Protein AF-A0A922MXH6-F1 (afdb_monomer)

Foldseek 3Di:
DDDDDDDDPPVVVVVVVVPDPPVVVVVVVVVLVVVLVVLVVCQLVVLLVLLVPPPDRPDPDSVRSSVCCCVPVNPVLSCLLSVLVSVLVVQLVVQLVVQLVVQCCVQPVPPDQDLQSSLQSQLRSQLVSLLVSQLSVQLSSCSRNVPVQQPDRHSVSSNVSQCVPPNPCSSCVCSVVSSVVRNNVRSCVSSVVSVVCCVVCVVDVVPPDPVPPPPPPPPPDDPDDPDPDDPDDDDDDDDDDDDDD

Radius of gyration: 29.26 Å; Cα contacts (8 Å, |Δi|>4): 182; chains: 1; bounding box: 66×84×78 Å

Structure (mmCIF, N/CA/C/O backbone):
data_AF-A0A922MXH6-F1
#
_entry.id   AF-A0A922MXH6-F1
#
loop_
_atom_site.group_PDB
_atom_site.id
_atom_site.type_symbol
_atom_site.label_atom_id
_atom_site.label_alt_id
_atom_site.label_comp_id
_ato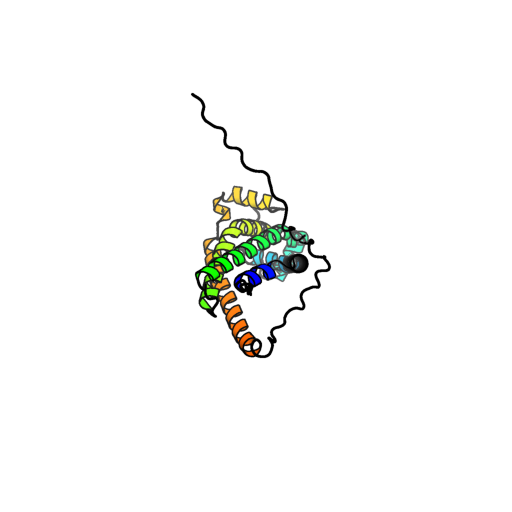m_site.label_asym_id
_atom_site.label_entity_id
_atom_site.label_seq_id
_atom_site.pdbx_PDB_ins_code
_atom_site.Cartn_x
_atom_site.Cartn_y
_atom_site.Cartn_z
_atom_site.occupancy
_atom_site.B_iso_or_equiv
_atom_site.auth_seq_id
_atom_site.auth_comp_id
_atom_site.auth_asym_id
_atom_site.auth_atom_id
_atom_site.pdbx_PDB_model_num
ATOM 1 N N . MET A 1 1 ? 23.581 25.054 -54.929 1.00 33.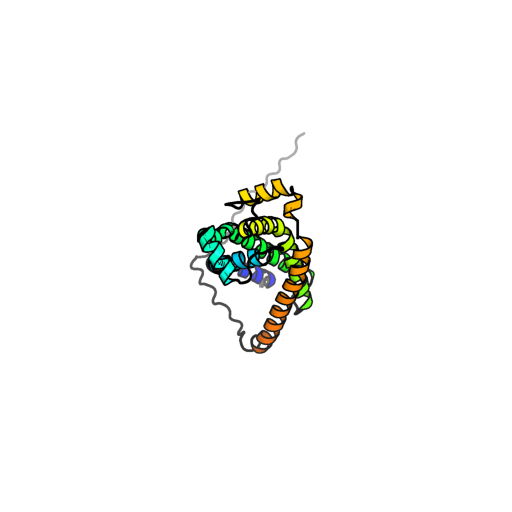75 1 MET A N 1
ATOM 2 C CA . MET A 1 1 ? 23.477 23.620 -54.581 1.00 33.75 1 MET A CA 1
ATOM 3 C C . MET A 1 1 ? 23.730 23.465 -53.079 1.00 33.75 1 MET A C 1
ATOM 5 O O . MET A 1 1 ? 24.848 23.204 -52.671 1.00 33.75 1 MET A O 1
ATOM 9 N N . PHE A 1 2 ? 22.725 23.726 -52.236 1.00 27.72 2 PHE A N 1
ATOM 10 C CA . PHE A 1 2 ? 22.834 23.596 -50.774 1.00 27.72 2 PHE A CA 1
ATOM 11 C C . PHE A 1 2 ? 21.878 22.485 -50.335 1.00 27.72 2 PHE A C 1
ATOM 13 O O . PHE A 1 2 ? 20.663 22.656 -50.385 1.00 27.72 2 PHE A O 1
ATOM 20 N N . ARG A 1 3 ? 22.421 21.320 -49.968 1.00 27.17 3 ARG A N 1
ATOM 21 C CA . ARG A 1 3 ? 21.641 20.251 -49.332 1.00 27.17 3 ARG A CA 1
ATOM 22 C C . ARG A 1 3 ? 21.336 20.665 -47.887 1.00 27.17 3 ARG A C 1
ATOM 24 O O . ARG A 1 3 ? 22.282 20.988 -47.166 1.00 27.17 3 ARG A O 1
ATOM 31 N N . PRO A 1 4 ? 20.077 20.639 -47.421 1.00 34.59 4 PRO A N 1
ATOM 32 C CA . PRO A 1 4 ? 19.803 20.809 -46.004 1.00 34.59 4 PRO A CA 1
ATOM 33 C C . PRO A 1 4 ? 20.261 19.554 -45.250 1.00 34.59 4 PRO A C 1
ATOM 35 O O . PRO A 1 4 ? 19.913 18.427 -45.605 1.00 34.59 4 PRO A O 1
ATOM 38 N N . ARG A 1 5 ? 21.081 19.761 -44.214 1.00 34.84 5 ARG A N 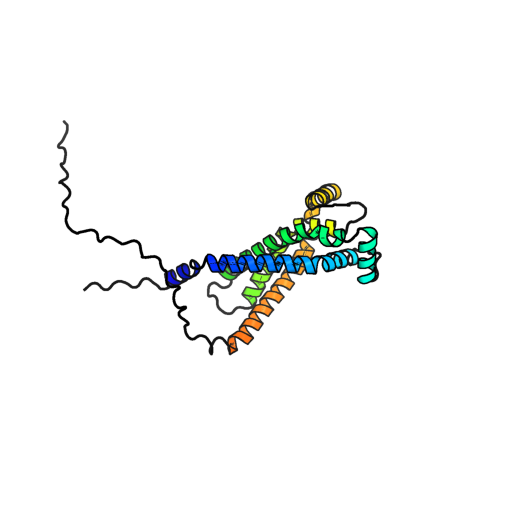1
ATOM 39 C CA . ARG A 1 5 ? 21.467 18.734 -43.240 1.00 34.84 5 ARG A CA 1
ATOM 40 C C . ARG A 1 5 ? 20.201 18.202 -42.564 1.00 34.84 5 ARG A C 1
ATOM 42 O O . ARG A 1 5 ? 19.472 18.969 -41.940 1.00 34.84 5 ARG A O 1
ATOM 49 N N . CYS A 1 6 ? 19.955 16.900 -42.686 1.00 38.44 6 CYS A N 1
ATOM 50 C CA . CYS A 1 6 ? 18.968 16.199 -41.872 1.00 38.44 6 CYS A CA 1
ATOM 51 C C . CYS A 1 6 ? 19.365 16.345 -40.397 1.00 38.44 6 CYS A C 1
ATOM 53 O O . CYS A 1 6 ? 20.491 16.011 -40.027 1.00 38.44 6 CYS A O 1
ATOM 55 N N . LEU A 1 7 ? 18.465 16.878 -39.570 1.00 38.66 7 LEU A N 1
ATOM 56 C CA . LEU A 1 7 ? 18.628 16.834 -38.120 1.00 38.66 7 LEU A CA 1
ATOM 57 C C . LEU A 1 7 ? 18.557 15.369 -37.641 1.00 38.66 7 LEU A C 1
ATOM 59 O O . LEU A 1 7 ? 17.778 14.595 -38.199 1.00 38.66 7 LEU A O 1
ATOM 63 N N . PRO A 1 8 ? 19.344 14.978 -36.622 1.00 38.31 8 PRO A N 1
ATOM 64 C CA . PRO A 1 8 ? 19.377 13.604 -36.132 1.00 38.31 8 PRO A CA 1
ATOM 65 C C . PRO A 1 8 ? 18.024 13.181 -35.531 1.00 38.31 8 PRO A C 1
ATOM 67 O O . PRO A 1 8 ? 17.425 13.929 -34.755 1.00 38.31 8 PRO A O 1
ATOM 70 N N . GLU A 1 9 ? 17.582 11.952 -35.832 1.00 46.91 9 GLU A N 1
ATOM 71 C CA . GLU A 1 9 ? 16.324 11.324 -35.370 1.00 46.91 9 GLU A CA 1
ATOM 72 C C . GLU A 1 9 ? 16.090 11.374 -33.845 1.00 46.91 9 GLU A C 1
ATOM 74 O O . GLU A 1 9 ? 14.954 11.258 -33.382 1.00 46.91 9 GLU A O 1
ATOM 79 N N . ALA A 1 10 ? 17.134 11.608 -33.045 1.00 41.69 10 ALA A N 1
ATOM 80 C CA . ALA A 1 10 ? 17.052 11.689 -31.588 1.00 41.69 10 ALA A CA 1
ATOM 81 C C . ALA A 1 10 ? 16.123 12.811 -31.076 1.00 41.69 10 ALA A C 1
ATOM 83 O O . ALA A 1 10 ? 15.496 12.657 -30.029 1.00 41.69 10 ALA A O 1
ATOM 84 N N . GLN A 1 11 ? 15.979 13.917 -31.815 1.00 38.03 11 GLN A N 1
ATOM 85 C CA . GLN A 1 11 ? 15.096 15.027 -31.420 1.00 38.03 11 GLN A CA 1
ATOM 86 C C . GLN A 1 11 ? 13.616 14.767 -31.764 1.00 38.03 11 GLN A C 1
ATOM 88 O O . GLN A 1 11 ? 12.725 15.333 -31.127 1.00 38.03 11 GLN A O 1
ATOM 93 N N . LEU A 1 12 ? 13.321 13.867 -32.714 1.00 37.44 12 LEU A N 1
ATOM 94 C CA . LEU A 1 12 ? 11.940 13.531 -33.082 1.00 37.44 12 LEU A CA 1
ATOM 95 C C . LEU A 1 12 ? 11.237 12.699 -31.997 1.00 37.44 12 LEU A C 1
ATOM 97 O O . LEU A 1 12 ? 10.063 12.934 -31.715 1.00 37.44 12 LEU A O 1
ATOM 101 N N . ASN A 1 13 ? 11.963 11.789 -31.339 1.00 35.16 13 ASN A N 1
ATOM 102 C CA . ASN A 1 13 ? 11.423 10.934 -30.272 1.00 35.16 13 ASN A CA 1
ATOM 103 C C . ASN A 1 13 ? 11.091 11.698 -28.978 1.00 35.16 13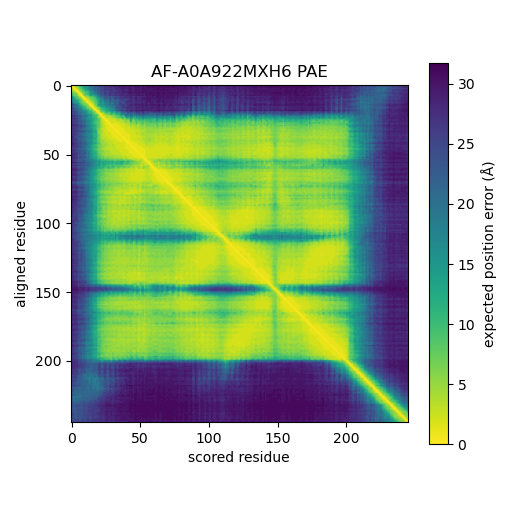 ASN A C 1
ATOM 105 O O . ASN A 1 13 ? 10.254 11.261 -28.189 1.00 35.16 13 ASN A O 1
ATOM 109 N N . VAL A 1 14 ? 11.724 12.852 -28.753 1.00 40.97 14 VAL A N 1
ATOM 110 C CA . VAL A 1 14 ? 11.394 13.736 -27.624 1.00 40.97 14 VAL A CA 1
ATOM 111 C C . VAL A 1 14 ? 10.136 14.558 -27.929 1.00 40.97 14 V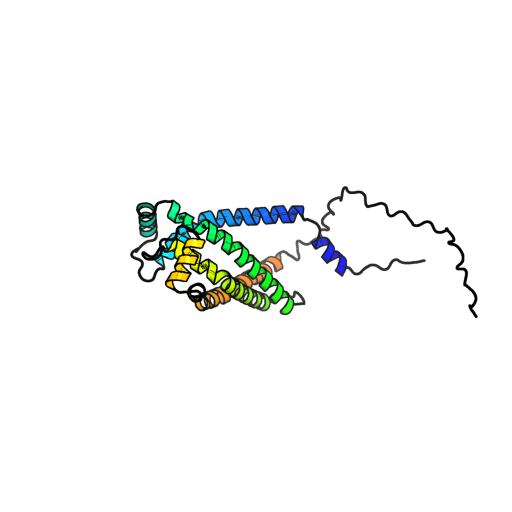AL A C 1
ATOM 113 O O . VAL A 1 14 ? 9.327 14.807 -27.036 1.00 40.97 14 VAL A O 1
ATOM 116 N N . CYS A 1 15 ? 9.922 14.931 -29.194 1.00 33.84 15 CYS A N 1
ATOM 117 C CA . CYS A 1 15 ? 8.783 15.750 -29.608 1.00 33.84 15 CYS A CA 1
ATOM 118 C C . CYS A 1 15 ? 7.476 14.939 -29.739 1.00 33.84 15 CYS A C 1
ATOM 120 O O . CYS A 1 15 ? 6.410 15.447 -29.394 1.00 33.84 15 CYS A O 1
ATOM 122 N N . THR A 1 16 ? 7.538 13.653 -30.111 1.00 41.72 16 THR A N 1
ATOM 123 C CA . THR A 1 16 ? 6.371 12.743 -30.066 1.00 41.72 16 THR A CA 1
ATOM 124 C C . THR A 1 16 ? 5.907 12.428 -28.644 1.00 41.72 16 THR A C 1
ATOM 126 O O . THR A 1 16 ? 4.721 12.198 -28.431 1.00 41.72 16 THR A O 1
ATOM 129 N N . LYS A 1 17 ? 6.787 12.512 -27.638 1.00 39.69 17 LYS A N 1
ATOM 130 C CA . LYS A 1 17 ? 6.391 12.430 -26.220 1.00 39.69 17 LYS A CA 1
ATOM 131 C C . LYS A 1 17 ? 5.621 13.659 -25.715 1.00 39.69 17 LYS A C 1
ATOM 133 O O . LYS A 1 17 ? 5.067 13.609 -24.622 1.00 39.69 17 LYS A O 1
ATOM 138 N N . ARG A 1 18 ? 5.584 14.759 -26.478 1.00 40.25 18 ARG A N 1
ATOM 139 C CA . ARG A 1 18 ? 4.967 16.032 -26.063 1.00 40.25 18 ARG A CA 1
ATOM 140 C C . ARG A 1 18 ? 3.581 16.284 -26.670 1.00 40.25 18 ARG A C 1
ATOM 142 O O . ARG A 1 18 ? 2.976 17.311 -26.367 1.00 40.25 18 ARG A O 1
ATOM 149 N N . ALA A 1 19 ? 3.071 15.366 -27.490 1.00 44.91 19 ALA A N 1
ATOM 150 C CA . ALA A 1 19 ? 1.867 15.564 -28.292 1.00 44.91 19 ALA A CA 1
ATOM 151 C C . ALA A 1 19 ? 0.810 14.475 -28.042 1.00 44.91 19 ALA A C 1
ATOM 153 O O . ALA A 1 19 ? 0.578 13.632 -28.896 1.00 44.91 19 ALA A O 1
ATOM 154 N N . ASP A 1 20 ? 0.196 14.506 -26.853 1.00 50.03 20 ASP A N 1
ATOM 155 C CA . ASP A 1 20 ? -1.253 14.294 -26.679 1.00 50.03 20 ASP A CA 1
ATOM 156 C C . ASP A 1 20 ? -1.670 14.605 -25.225 1.00 50.03 20 ASP A C 1
ATOM 158 O O . ASP A 1 20 ? -2.030 13.739 -24.425 1.00 50.03 20 ASP A O 1
ATOM 162 N N . TRP A 1 21 ? -1.619 15.887 -24.846 1.00 50.78 21 TRP A N 1
ATOM 163 C CA . TRP A 1 21 ? -2.089 16.346 -23.527 1.00 50.78 21 TRP A CA 1
ATOM 164 C C . TRP A 1 21 ? -3.568 16.001 -23.277 1.00 50.78 21 TRP A C 1
ATOM 166 O O . TRP A 1 21 ? -3.986 15.835 -22.136 1.00 50.78 21 TRP A O 1
ATOM 176 N N . SER A 1 22 ? -4.368 15.871 -24.335 1.00 57.94 22 SER A N 1
ATOM 177 C CA . SER A 1 22 ? -5.766 15.432 -24.306 1.00 57.94 22 SER A CA 1
ATOM 178 C C . SER A 1 22 ? -5.908 13.949 -23.949 1.00 57.94 22 SER A C 1
ATOM 180 O O . SER A 1 22 ? -6.667 13.632 -23.036 1.00 57.94 22 SER A O 1
ATOM 182 N N . CYS A 1 23 ? -5.152 13.055 -24.597 1.00 59.22 23 CYS A N 1
ATOM 183 C CA . CYS A 1 23 ? -5.183 11.615 -24.308 1.00 59.22 23 CYS A CA 1
ATOM 184 C C . CYS A 1 23 ? -4.605 11.308 -22.917 1.00 59.22 23 CYS A C 1
ATOM 186 O O . CYS A 1 23 ? -5.188 10.538 -22.156 1.00 59.22 23 CYS A O 1
ATOM 188 N N . GLY A 1 24 ? -3.523 11.997 -22.530 1.00 67.69 24 GLY A N 1
ATOM 189 C CA . GLY A 1 24 ? -2.922 11.865 -21.201 1.00 67.69 24 GLY A CA 1
ATOM 190 C C . GLY A 1 24 ? -3.867 12.264 -20.062 1.00 67.69 24 GLY A C 1
ATOM 191 O O . GLY A 1 24 ? -3.903 11.589 -19.036 1.00 67.69 24 GLY A O 1
ATOM 192 N N . ARG A 1 25 ? -4.690 13.309 -20.248 1.00 72.12 25 ARG A N 1
ATOM 193 C CA . ARG A 1 25 ? -5.712 13.703 -19.260 1.00 72.12 25 ARG A CA 1
ATOM 194 C C . ARG A 1 25 ? -6.826 12.669 -19.127 1.00 72.12 25 ARG A C 1
ATOM 196 O O . ARG A 1 25 ? -7.225 12.373 -18.007 1.00 72.12 25 ARG A O 1
ATOM 203 N N . VAL A 1 26 ? -7.315 12.120 -20.240 1.00 79.19 26 VAL A N 1
ATOM 204 C CA . VAL A 1 26 ? -8.383 11.105 -20.220 1.00 79.19 26 VAL A CA 1
ATOM 205 C C . VAL A 1 26 ? -7.876 9.803 -19.593 1.00 79.19 26 VAL A C 1
ATOM 207 O O . VAL A 1 26 ? -8.534 9.263 -18.707 1.00 79.19 26 VAL A O 1
ATOM 210 N N . ALA A 1 27 ? -6.676 9.352 -19.969 1.00 78.88 27 ALA A N 1
ATOM 211 C CA . ALA A 1 27 ? -6.042 8.176 -19.377 1.00 78.88 27 ALA A CA 1
ATOM 212 C C . ALA A 1 27 ? -5.760 8.374 -17.876 1.00 78.88 27 ALA A C 1
ATOM 214 O O . ALA A 1 27 ? -6.090 7.510 -17.064 1.00 78.88 27 ALA A O 1
ATOM 215 N N . GLY A 1 28 ? -5.240 9.542 -17.484 1.00 83.12 28 GLY A N 1
ATOM 216 C CA . GLY A 1 28 ? -5.017 9.888 -16.079 1.00 83.12 28 GLY A CA 1
ATOM 217 C C . GLY A 1 28 ? -6.312 9.911 -15.265 1.00 83.12 28 GLY A C 1
ATOM 218 O O . GLY A 1 28 ? -6.376 9.303 -14.200 1.00 83.12 28 GLY A O 1
ATOM 219 N N . LEU A 1 29 ? -7.372 10.532 -15.794 1.00 86.75 29 LEU A N 1
ATOM 220 C CA . LEU A 1 29 ? -8.678 10.577 -15.135 1.00 86.75 29 LEU A CA 1
ATOM 221 C C . LEU A 1 29 ? -9.278 9.175 -14.977 1.00 86.75 29 LEU A C 1
ATOM 223 O O . LEU A 1 29 ? -9.770 8.848 -13.898 1.00 86.75 29 LEU A O 1
ATOM 227 N N . SER A 1 30 ? -9.188 8.327 -16.008 1.00 87.19 30 SER A N 1
ATOM 228 C CA . SER A 1 30 ? -9.642 6.936 -15.911 1.00 87.19 30 SER A CA 1
ATOM 229 C C . SER A 1 30 ? -8.859 6.136 -14.874 1.00 87.19 30 SER A C 1
ATOM 231 O O . SER A 1 30 ? -9.464 5.373 -14.127 1.00 87.19 30 SER A O 1
ATOM 233 N N . GLY A 1 31 ? -7.544 6.360 -14.758 1.00 86.00 31 GLY A N 1
ATOM 234 C CA . GLY A 1 31 ? -6.720 5.726 -13.731 1.00 86.00 31 GLY A CA 1
ATOM 235 C C . GLY A 1 31 ? -7.139 6.150 -12.325 1.00 86.00 31 GLY A C 1
ATOM 236 O O . GLY A 1 31 ? -7.305 5.304 -11.447 1.00 86.00 31 GLY A O 1
ATOM 237 N N . CYS A 1 32 ? -7.386 7.446 -12.119 1.00 85.94 32 CYS A N 1
ATOM 238 C CA . CYS A 1 32 ? -7.866 7.967 -10.841 1.00 85.94 32 CYS A CA 1
ATOM 239 C C . CYS A 1 32 ? -9.232 7.382 -10.465 1.00 85.94 32 CYS A C 1
ATOM 241 O O . CYS A 1 32 ? -9.391 6.881 -9.356 1.00 85.94 32 CYS A O 1
ATOM 243 N N . ILE A 1 33 ? -10.203 7.394 -11.384 1.00 89.81 33 ILE A N 1
ATOM 244 C CA . ILE A 1 33 ? -11.544 6.843 -11.132 1.00 89.81 33 ILE A CA 1
ATOM 245 C C . ILE A 1 33 ? -11.461 5.341 -10.839 1.00 89.81 33 ILE A C 1
ATOM 247 O O . ILE A 1 33 ? -12.058 4.879 -9.870 1.00 89.81 33 ILE A O 1
ATOM 251 N N . ALA A 1 34 ? -10.684 4.589 -11.623 1.00 89.81 34 ALA A N 1
ATOM 252 C CA . ALA A 1 34 ? -10.480 3.162 -11.392 1.00 89.81 34 ALA A CA 1
ATOM 253 C C . ALA A 1 34 ? -9.882 2.889 -10.004 1.00 89.81 34 ALA A C 1
ATOM 255 O O . ALA A 1 34 ? -10.333 1.978 -9.315 1.00 89.81 34 ALA A O 1
ATOM 256 N N . SER A 1 35 ? -8.920 3.709 -9.572 1.00 87.25 35 SER A N 1
ATOM 257 C CA . SER A 1 35 ? -8.272 3.576 -8.260 1.00 87.25 35 SER A CA 1
ATOM 258 C C . SER A 1 35 ? -9.250 3.863 -7.119 1.00 87.25 35 SER A C 1
ATOM 260 O O . SER A 1 35 ? -9.317 3.100 -6.163 1.00 87.25 35 SER A O 1
ATOM 262 N N . LEU A 1 36 ? -10.077 4.904 -7.250 1.00 90.81 36 LEU A N 1
ATOM 263 C CA . LEU A 1 36 ? -11.114 5.231 -6.267 1.00 90.81 36 LEU A CA 1
ATOM 264 C C . LEU A 1 36 ? -12.147 4.107 -6.127 1.00 90.81 36 LEU A C 1
ATOM 266 O O . LEU A 1 36 ? -12.492 3.713 -5.016 1.00 90.81 36 LEU A O 1
ATOM 270 N N . VAL A 1 37 ? -12.627 3.566 -7.250 1.00 91.88 37 VAL A N 1
ATOM 271 C CA . VAL A 1 37 ? -13.596 2.459 -7.240 1.00 91.88 37 VAL A CA 1
ATOM 272 C C . VAL A 1 37 ? -12.972 1.199 -6.643 1.00 91.88 37 VAL A C 1
ATOM 274 O O . VAL A 1 37 ? -13.598 0.550 -5.807 1.00 91.88 37 VAL A O 1
ATOM 277 N N . HIS A 1 38 ? -11.734 0.877 -7.024 1.00 91.19 38 HIS A N 1
ATOM 278 C CA . HIS A 1 38 ? -10.982 -0.228 -6.436 1.00 91.19 38 HIS A CA 1
ATOM 279 C C . HIS A 1 38 ? -10.884 -0.084 -4.914 1.00 91.19 38 HIS A C 1
ATOM 281 O O . HIS A 1 38 ? -11.232 -1.009 -4.180 1.00 91.19 38 HIS A O 1
ATOM 287 N N . ASP A 1 39 ? -10.463 1.085 -4.433 1.00 90.75 39 ASP A N 1
ATOM 288 C CA . ASP A 1 39 ? -10.295 1.339 -3.006 1.00 90.75 39 ASP A CA 1
ATOM 289 C C . ASP A 1 39 ? -11.640 1.262 -2.274 1.00 90.75 39 ASP A C 1
ATOM 291 O O . ASP A 1 39 ? -11.717 0.705 -1.182 1.00 90.75 39 ASP A O 1
ATOM 295 N N . ALA A 1 40 ? -12.733 1.729 -2.883 1.00 90.88 40 ALA A N 1
ATOM 296 C CA . ALA A 1 40 ? -14.066 1.667 -2.287 1.00 90.88 40 ALA A CA 1
ATOM 297 C C . ALA A 1 40 ? -14.575 0.225 -2.109 1.00 90.88 40 ALA A C 1
ATOM 299 O O . ALA A 1 40 ? -15.240 -0.078 -1.114 1.00 90.88 40 ALA A O 1
ATOM 300 N N . VAL A 1 41 ? -14.259 -0.666 -3.052 1.00 92.81 41 VAL A N 1
ATOM 301 C CA . VAL A 1 41 ? -14.638 -2.087 -2.992 1.00 92.81 41 VAL A CA 1
ATOM 302 C C . VAL A 1 41 ? -13.729 -2.866 -2.037 1.00 92.81 41 VAL A C 1
ATOM 304 O O . VAL A 1 41 ? -14.206 -3.726 -1.296 1.00 92.81 41 VAL A O 1
ATOM 307 N N . SER A 1 42 ? -12.436 -2.546 -2.004 1.00 91.00 42 SER A N 1
ATOM 308 C CA . SER A 1 42 ? -11.440 -3.260 -1.196 1.00 91.00 42 SER A CA 1
ATOM 309 C C . SER A 1 42 ? -11.410 -2.819 0.274 1.00 91.00 42 SER A C 1
ATOM 311 O O . SER A 1 42 ? -11.099 -3.629 1.150 1.00 91.00 42 SER A O 1
ATOM 313 N N . ASN A 1 43 ? -11.767 -1.565 0.589 1.00 90.56 43 ASN A N 1
ATOM 314 C CA . ASN A 1 43 ? -11.700 -1.032 1.956 1.00 90.56 43 ASN A CA 1
ATOM 315 C C . ASN A 1 43 ? -12.448 -1.871 3.020 1.00 90.56 43 ASN A C 1
ATOM 317 O O . ASN A 1 43 ? -11.849 -2.098 4.072 1.00 90.56 43 ASN A O 1
ATOM 321 N N . PRO A 1 44 ? -13.680 -2.388 2.811 1.00 91.88 44 PRO A N 1
ATOM 322 C CA . PRO A 1 44 ? -14.346 -3.208 3.829 1.00 91.88 44 PRO A CA 1
ATOM 323 C C . PRO A 1 44 ? -13.591 -4.507 4.146 1.00 91.88 44 PRO A C 1
ATOM 325 O O . PRO A 1 44 ? -13.503 -4.892 5.313 1.00 91.88 44 PRO A O 1
ATOM 328 N N . ALA A 1 45 ? -13.007 -5.163 3.138 1.00 92.00 45 ALA A N 1
ATOM 329 C CA . ALA A 1 45 ? -12.211 -6.372 3.343 1.00 92.00 45 ALA A CA 1
ATOM 330 C C . ALA A 1 45 ? -10.916 -6.066 4.112 1.00 92.00 45 ALA A C 1
ATOM 332 O O . ALA A 1 45 ? -10.551 -6.799 5.031 1.00 92.00 45 ALA A O 1
ATOM 333 N N . GLU A 1 46 ? -10.266 -4.945 3.793 1.00 90.12 46 GLU A N 1
ATOM 334 C CA . GLU A 1 46 ? -9.072 -4.473 4.497 1.00 90.12 46 GLU A CA 1
ATOM 335 C C . GLU A 1 46 ? -9.356 -4.164 5.975 1.00 90.12 46 GLU A C 1
ATOM 337 O O . GLU A 1 46 ? -8.579 -4.564 6.841 1.00 90.12 46 GLU A O 1
ATOM 342 N N . VAL A 1 47 ? -10.489 -3.526 6.294 1.00 90.06 47 VAL A N 1
ATOM 343 C CA . VAL A 1 47 ? -10.893 -3.247 7.687 1.00 90.06 47 VAL A CA 1
ATOM 344 C C . VAL A 1 47 ? -11.049 -4.545 8.484 1.00 90.06 47 VAL A C 1
ATOM 346 O O . VAL A 1 47 ? -10.519 -4.662 9.591 1.00 90.06 47 VAL A O 1
ATOM 349 N N . VAL A 1 48 ? -11.739 -5.542 7.921 1.00 91.88 48 VAL A N 1
ATOM 350 C CA . VAL A 1 48 ? -11.949 -6.836 8.590 1.00 91.88 48 VAL A CA 1
ATOM 351 C C . VAL A 1 48 ? -10.626 -7.581 8.764 1.00 91.88 48 VAL A C 1
ATOM 353 O O . VAL A 1 48 ? -10.323 -8.052 9.860 1.00 91.88 48 VAL A O 1
ATOM 356 N N . LYS A 1 49 ? -9.797 -7.628 7.716 1.00 92.12 49 LYS A N 1
ATOM 357 C CA . LYS A 1 49 ? -8.469 -8.250 7.755 1.00 92.12 49 LYS A CA 1
ATOM 358 C C . LYS A 1 49 ? -7.595 -7.640 8.849 1.00 92.12 49 LYS A C 1
ATOM 360 O O . LYS A 1 49 ? -7.007 -8.380 9.633 1.00 92.12 49 LYS A O 1
ATOM 365 N N . GLN A 1 50 ? -7.541 -6.313 8.943 1.00 90.62 50 GLN A N 1
ATOM 366 C CA . GLN A 1 50 ? -6.707 -5.632 9.934 1.00 90.62 50 GLN A CA 1
ATOM 367 C C . GLN A 1 50 ? -7.155 -5.919 11.370 1.00 90.62 50 GLN A C 1
ATOM 369 O O . GLN A 1 50 ? -6.310 -6.153 12.228 1.00 90.62 50 GLN A O 1
ATOM 374 N N . ARG A 1 51 ? -8.465 -5.997 11.632 1.00 88.50 51 ARG A N 1
ATOM 375 C CA . ARG A 1 51 ? -8.994 -6.369 12.958 1.00 88.50 51 ARG A CA 1
ATOM 376 C C . ARG A 1 51 ? -8.749 -7.832 13.317 1.00 88.50 51 ARG A C 1
ATOM 378 O O . ARG A 1 51 ? -8.543 -8.151 14.487 1.00 88.50 51 ARG A O 1
ATOM 385 N N . MET A 1 52 ? -8.754 -8.727 12.332 1.00 90.00 52 MET A N 1
ATOM 386 C CA . MET A 1 52 ? -8.412 -10.137 12.542 1.00 90.00 52 MET A CA 1
ATOM 387 C C . MET A 1 52 ? -6.914 -10.351 12.788 1.00 90.00 52 MET A C 1
ATOM 389 O O . MET A 1 52 ? -6.547 -11.241 13.543 1.00 90.00 52 MET A O 1
ATOM 393 N N . GLN A 1 53 ? -6.051 -9.529 12.185 1.00 90.50 53 GLN A N 1
ATOM 394 C CA . GLN A 1 53 ? -4.591 -9.628 12.313 1.00 90.50 53 GLN A CA 1
ATOM 395 C C . GLN A 1 53 ? -4.025 -8.971 13.584 1.00 90.50 53 GLN A C 1
ATOM 397 O O . GLN A 1 53 ? -2.812 -8.983 13.795 1.00 90.50 53 GLN A O 1
ATOM 402 N N . MET A 1 54 ? -4.873 -8.406 14.446 1.00 87.06 54 MET A N 1
ATOM 403 C CA . MET A 1 54 ? -4.446 -7.910 15.754 1.00 87.06 54 MET A CA 1
ATOM 404 C C . MET A 1 54 ? -4.024 -9.069 16.668 1.00 87.06 54 MET A C 1
ATOM 406 O O . MET A 1 54 ? -4.709 -10.088 16.740 1.00 87.06 54 MET A O 1
ATOM 410 N N . LEU A 1 55 ? -2.936 -8.883 17.426 1.00 79.62 55 LEU A N 1
ATOM 411 C CA . LEU A 1 55 ? -2.306 -9.920 18.263 1.00 79.62 55 LEU A CA 1
ATOM 412 C C . LEU A 1 55 ? -3.259 -10.557 19.298 1.00 79.62 55 LEU A C 1
ATOM 414 O O . LEU A 1 55 ? -3.010 -11.666 19.756 1.00 79.62 55 LEU A O 1
ATOM 418 N N . GLN A 1 56 ? -4.347 -9.873 19.666 1.00 82.94 56 GLN A N 1
ATOM 419 C CA . GLN A 1 56 ? -5.381 -10.337 20.601 1.00 82.94 56 GLN A CA 1
ATOM 420 C C . GLN A 1 56 ? -6.786 -10.168 19.999 1.00 82.94 56 GLN A C 1
ATOM 422 O O . GLN A 1 56 ? -7.681 -9.590 20.618 1.00 82.94 56 GLN A O 1
ATOM 427 N N . SER A 1 57 ? -6.974 -10.609 18.752 1.00 82.31 57 SER A N 1
ATOM 428 C CA . SER A 1 57 ? -8.275 -10.512 18.090 1.00 82.31 57 SER A CA 1
ATOM 429 C C . SER A 1 57 ? -9.300 -11.462 18.734 1.00 82.31 57 SER A C 1
ATOM 431 O O . SER A 1 57 ? -9.048 -12.665 18.802 1.00 82.31 57 SER A O 1
ATOM 433 N N . PRO A 1 58 ? -10.469 -10.969 19.187 1.00 83.38 58 PRO A N 1
ATOM 434 C CA . PRO A 1 58 ? -11.516 -11.819 19.755 1.00 83.38 58 PRO A CA 1
ATOM 435 C C . PRO A 1 58 ? -12.297 -12.601 18.685 1.00 83.38 58 PRO A C 1
ATOM 437 O O . PRO A 1 58 ? -13.144 -13.421 19.028 1.00 83.38 58 PRO A O 1
ATOM 440 N N . TYR A 1 59 ? -12.052 -12.339 17.397 1.00 86.62 59 TYR A N 1
ATOM 441 C CA . TYR A 1 59 ? -12.839 -12.878 16.289 1.00 86.62 59 TYR A CA 1
ATOM 442 C C . TYR A 1 59 ? -12.219 -14.161 15.733 1.00 86.62 59 TYR A C 1
ATOM 444 O O . TYR A 1 59 ? -11.034 -14.185 15.403 1.00 86.62 59 TYR A O 1
ATOM 452 N N . ARG A 1 60 ? -13.029 -15.212 15.553 1.00 85.38 60 ARG A N 1
ATOM 453 C CA . ARG A 1 60 ? -12.574 -16.480 14.952 1.00 85.38 60 ARG A CA 1
ATOM 454 C C . ARG A 1 60 ? -12.840 -16.563 13.453 1.00 85.38 60 ARG A C 1
ATOM 456 O O . ARG A 1 60 ? -12.199 -17.350 12.764 1.00 85.38 60 ARG A O 1
ATOM 463 N N . GLY A 1 61 ? -13.762 -15.749 12.937 1.00 92.12 61 GLY A N 1
ATOM 464 C CA . GLY A 1 61 ? -14.114 -15.733 11.519 1.00 92.12 61 GLY A CA 1
ATOM 465 C C . GLY A 1 61 ? -14.303 -14.335 10.937 1.00 92.12 61 GLY A C 1
ATOM 466 O O . GLY A 1 61 ? -14.713 -13.400 11.623 1.00 92.12 61 GLY A O 1
ATOM 467 N N . VAL A 1 62 ? -14.078 -14.224 9.624 1.00 93.06 62 VAL A N 1
ATOM 468 C CA . VAL A 1 62 ? -14.287 -12.995 8.833 1.00 93.06 62 VAL A CA 1
ATOM 469 C C . VAL A 1 62 ? -15.727 -12.497 8.979 1.00 93.06 62 VAL A C 1
ATOM 471 O O . VAL A 1 62 ? -15.959 -11.325 9.269 1.00 93.06 62 VAL A O 1
ATOM 474 N N . TRP A 1 63 ? -16.703 -13.401 8.844 1.00 92.69 63 TRP A N 1
ATOM 475 C CA . TRP A 1 63 ? -18.127 -13.068 8.944 1.00 92.69 63 TRP A CA 1
ATOM 476 C C . TRP A 1 63 ? -18.561 -12.659 10.349 1.00 92.69 63 TRP A C 1
ATOM 478 O O . TRP A 1 63 ? -19.414 -11.785 10.499 1.00 92.69 63 TRP A O 1
ATOM 488 N N . GLU A 1 64 ? -17.973 -13.273 11.373 1.00 92.75 64 GLU A N 1
ATOM 489 C CA . GLU A 1 64 ? -18.212 -12.911 12.768 1.00 92.75 64 GLU A CA 1
ATOM 490 C C . GLU A 1 64 ? -17.686 -11.500 13.049 1.00 92.75 64 GLU A C 1
ATOM 492 O O . GLU A 1 64 ? -18.430 -10.659 13.556 1.00 92.75 64 GLU A O 1
ATOM 497 N N . CYS A 1 65 ? -16.449 -11.215 12.629 1.00 91.06 65 CYS A N 1
ATOM 498 C CA . CYS A 1 65 ? -15.844 -9.892 12.737 1.00 91.06 65 CYS A CA 1
ATOM 499 C C . CYS A 1 65 ? -16.680 -8.835 11.999 1.00 91.06 65 CYS A C 1
ATOM 501 O O . CYS A 1 65 ? -17.080 -7.838 12.596 1.00 91.06 65 CYS A O 1
ATOM 503 N N . ALA A 1 66 ? -17.033 -9.080 10.733 1.00 91.88 66 ALA A N 1
ATOM 504 C CA . ALA A 1 66 ? -17.826 -8.150 9.930 1.00 91.88 66 ALA A CA 1
ATOM 505 C C . ALA A 1 66 ? -19.206 -7.870 10.550 1.00 91.88 66 ALA A C 1
ATOM 507 O O . ALA A 1 66 ? -19.623 -6.715 10.653 1.00 91.88 66 ALA A O 1
ATOM 508 N N . ARG A 1 67 ? -19.908 -8.911 11.021 1.00 93.44 67 ARG A N 1
ATOM 509 C CA . ARG A 1 67 ? -21.211 -8.761 11.685 1.00 93.44 67 ARG A CA 1
ATOM 510 C C . ARG A 1 67 ? -21.091 -7.989 12.996 1.00 93.44 67 ARG A C 1
ATOM 512 O O . ARG A 1 67 ? -21.961 -7.168 13.286 1.00 93.44 67 ARG A O 1
ATOM 519 N N . HIS A 1 68 ? -20.043 -8.250 13.777 1.00 90.69 68 HIS A N 1
ATOM 520 C CA . HIS A 1 68 ? -19.793 -7.536 15.023 1.00 90.69 68 HIS A CA 1
ATOM 521 C C . HIS A 1 68 ? -19.549 -6.049 14.757 1.00 90.69 68 HIS A C 1
ATOM 523 O O . HIS A 1 68 ? -20.258 -5.225 15.323 1.00 90.69 68 HIS A O 1
ATOM 529 N N . VAL A 1 69 ? -18.638 -5.711 13.837 1.00 89.62 69 VAL A N 1
ATOM 530 C CA . VAL A 1 69 ? -18.320 -4.322 13.456 1.00 89.62 69 VAL A CA 1
ATOM 531 C C . VAL A 1 69 ? -19.557 -3.584 12.943 1.00 89.62 69 VAL A C 1
ATOM 533 O O . VAL A 1 69 ? -19.822 -2.456 13.357 1.00 89.62 69 VAL A O 1
ATOM 536 N N . TYR A 1 70 ? -20.362 -4.231 12.095 1.00 92.00 70 TYR A N 1
ATOM 537 C CA . TYR A 1 70 ? -21.596 -3.635 11.585 1.00 92.00 70 TYR A CA 1
ATOM 538 C C . TYR A 1 70 ? -22.608 -3.324 12.698 1.00 92.00 70 TYR A C 1
ATOM 540 O O . TYR A 1 70 ? -23.261 -2.286 12.652 1.00 92.00 70 TYR A O 1
ATOM 548 N N . ARG A 1 71 ? -22.736 -4.195 13.710 1.00 91.19 71 ARG A N 1
ATOM 549 C CA . ARG A 1 71 ? -23.673 -3.993 14.827 1.00 91.19 71 ARG A CA 1
ATOM 550 C C . ARG A 1 71 ? -23.159 -3.036 15.903 1.00 91.19 71 ARG A C 1
ATOM 552 O O . ARG A 1 71 ? -23.979 -2.372 16.525 1.00 91.19 71 ARG A O 1
ATOM 559 N N . SER A 1 72 ? -21.850 -2.978 16.148 1.00 88.25 72 SER A N 1
ATOM 560 C CA . SER A 1 72 ? -21.268 -2.170 17.227 1.00 88.25 72 SER A CA 1
ATOM 561 C C . SER A 1 72 ? -20.916 -0.743 16.802 1.00 88.25 72 SER A C 1
ATOM 563 O O . SER A 1 72 ? -21.146 0.194 17.563 1.00 88.25 72 SER A O 1
ATOM 565 N N . GLU A 1 73 ? -20.375 -0.559 15.595 1.00 85.19 73 GLU A N 1
ATOM 566 C CA . GLU A 1 73 ? -19.893 0.739 15.097 1.00 85.19 73 GLU A CA 1
ATOM 567 C C . GLU A 1 73 ? -20.669 1.252 13.873 1.00 85.19 73 GLU A C 1
ATOM 569 O O . GLU A 1 73 ? -20.571 2.431 13.525 1.00 85.19 73 GLU A O 1
ATOM 574 N N . GLY A 1 74 ? -21.458 0.388 13.225 1.00 88.75 74 GLY A N 1
ATOM 575 C CA . GLY A 1 74 ? -22.267 0.730 12.057 1.00 88.75 74 GLY A CA 1
ATOM 576 C C . GLY A 1 74 ? -21.512 0.679 10.725 1.00 88.75 74 GLY A C 1
ATOM 577 O O . GLY A 1 74 ? -20.305 0.447 10.651 1.00 88.75 74 GLY A O 1
ATOM 578 N N . ALA A 1 75 ? -22.236 0.946 9.633 1.00 87.56 75 ALA A N 1
ATOM 579 C CA . ALA A 1 75 ? -21.696 0.911 8.268 1.00 87.56 75 ALA A CA 1
ATOM 580 C C . ALA A 1 75 ? -20.547 1.913 8.027 1.00 87.56 75 ALA A C 1
ATOM 582 O O . ALA A 1 75 ? -19.654 1.656 7.221 1.00 87.56 75 ALA A O 1
ATOM 583 N N . ARG A 1 76 ? -20.529 3.041 8.753 1.00 86.00 76 ARG A N 1
ATOM 584 C CA . ARG A 1 76 ? -19.490 4.078 8.620 1.00 86.00 76 ARG A CA 1
ATOM 585 C C . ARG A 1 76 ? -18.100 3.574 9.021 1.00 86.00 76 ARG A C 1
ATOM 587 O O . ARG A 1 76 ? -17.108 4.051 8.471 1.00 86.00 76 ARG A O 1
ATOM 594 N N . ALA A 1 77 ? -18.015 2.595 9.924 1.00 84.69 77 ALA A N 1
ATOM 595 C CA . ALA A 1 77 ? -16.743 2.023 10.363 1.00 84.69 77 ALA A CA 1
ATOM 596 C C . ALA A 1 77 ? -15.948 1.409 9.201 1.00 84.69 77 ALA A C 1
ATOM 598 O O . ALA A 1 77 ? -14.729 1.546 9.151 1.00 84.69 77 ALA A O 1
ATOM 599 N N . PHE A 1 78 ? -16.642 0.824 8.218 1.00 87.19 78 PHE A N 1
ATOM 600 C CA . PHE A 1 78 ? -16.018 0.216 7.043 1.00 87.19 78 PHE A CA 1
ATOM 601 C C . PHE A 1 78 ? -15.430 1.218 6.055 1.00 87.19 78 PHE A C 1
ATOM 603 O O . PHE A 1 78 ? -14.682 0.794 5.187 1.00 87.19 78 PHE A O 1
ATOM 610 N N . TYR A 1 79 ? -15.750 2.511 6.154 1.00 88.94 79 TYR A N 1
ATOM 611 C CA . TYR A 1 79 ? -15.290 3.545 5.215 1.00 88.94 79 TYR A CA 1
ATOM 612 C C . TYR A 1 79 ? -14.540 4.697 5.892 1.00 88.94 79 TYR A C 1
ATOM 614 O O . TYR A 1 79 ? -14.111 5.633 5.219 1.00 88.94 79 TYR A O 1
ATOM 622 N N . ARG A 1 80 ? -14.311 4.629 7.209 1.00 83.81 80 ARG A N 1
ATOM 623 C CA . ARG A 1 80 ? -13.606 5.674 7.969 1.00 83.81 80 ARG A CA 1
ATOM 624 C C . ARG A 1 80 ? -12.179 5.919 7.449 1.00 83.81 80 ARG A C 1
ATOM 626 O O . ARG A 1 80 ? -11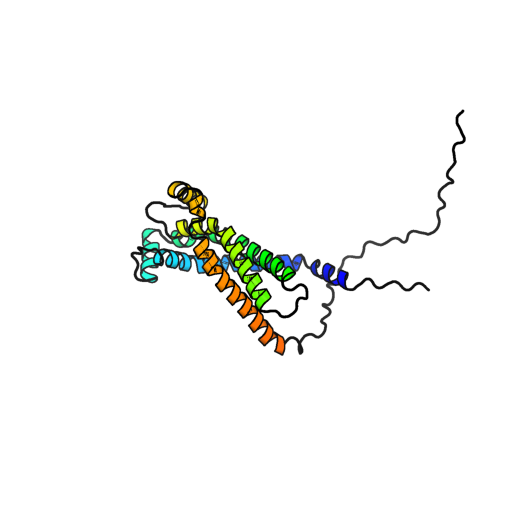.734 7.060 7.392 1.00 83.81 80 ARG A O 1
ATOM 633 N N . SER A 1 81 ? -11.483 4.871 7.007 1.00 83.88 81 SER A N 1
ATOM 634 C CA . SER A 1 81 ? -10.126 4.955 6.444 1.00 83.88 81 SER A CA 1
ATOM 635 C C . SER A 1 81 ? -10.057 5.306 4.960 1.00 83.88 81 SER A C 1
ATOM 637 O O . SER A 1 81 ? -8.950 5.417 4.431 1.00 83.88 81 SER A O 1
ATOM 639 N N . TYR A 1 82 ? -11.191 5.434 4.264 1.00 86.94 82 TYR A N 1
ATOM 640 C CA . TYR A 1 82 ? -11.206 5.568 2.805 1.00 86.94 82 TYR A CA 1
ATOM 641 C C . TYR A 1 82 ? -10.424 6.804 2.336 1.00 86.94 82 TYR A C 1
ATOM 643 O O . TYR A 1 82 ? -9.558 6.697 1.472 1.00 86.94 82 TYR A O 1
ATOM 651 N N . GLY A 1 83 ? -10.624 7.958 2.985 1.00 84.56 83 GLY A N 1
ATOM 652 C CA . GLY A 1 83 ? -9.888 9.184 2.656 1.00 84.56 83 GLY A CA 1
ATOM 653 C C . GLY A 1 83 ? -8.372 9.051 2.849 1.00 84.56 83 GLY A C 1
ATOM 654 O O . GLY A 1 83 ? -7.596 9.480 1.998 1.00 84.56 83 GLY A O 1
ATOM 655 N N . THR A 1 84 ? -7.937 8.396 3.930 1.00 83.06 84 THR A N 1
ATOM 656 C CA . THR A 1 84 ? -6.513 8.125 4.182 1.00 83.06 84 THR A CA 1
ATOM 657 C C . THR A 1 84 ? -5.930 7.157 3.157 1.00 83.06 84 THR A C 1
ATOM 659 O O . THR A 1 84 ? -4.799 7.342 2.721 1.00 83.06 84 THR A O 1
ATOM 662 N N . GLN A 1 85 ? -6.698 6.145 2.750 1.00 85.56 85 GLN A N 1
ATOM 663 C CA . GLN A 1 85 ? -6.276 5.159 1.758 1.00 85.56 85 GLN A CA 1
ATOM 664 C C . GLN A 1 85 ? -6.021 5.813 0.394 1.00 85.56 85 GLN A C 1
ATOM 666 O O . GLN A 1 85 ? -4.947 5.632 -0.176 1.00 85.56 85 GLN A O 1
ATOM 671 N N . VAL A 1 86 ? -6.944 6.660 -0.070 1.00 85.94 86 VAL A N 1
ATOM 672 C CA . VAL A 1 86 ? -6.781 7.415 -1.322 1.00 85.94 86 VAL A CA 1
ATOM 673 C C . VAL A 1 86 ? -5.577 8.359 -1.248 1.00 85.94 86 VAL A C 1
ATOM 675 O O . VAL A 1 86 ? -4.754 8.393 -2.163 1.00 85.94 86 VAL A O 1
ATOM 678 N N . ALA A 1 87 ? -5.427 9.084 -0.134 1.00 85.44 87 ALA A N 1
ATOM 679 C CA . ALA A 1 87 ? -4.304 9.999 0.079 1.00 85.44 87 ALA A CA 1
ATOM 680 C C . ALA A 1 87 ? -2.937 9.291 0.105 1.00 85.44 87 ALA A C 1
ATOM 682 O O . ALA A 1 87 ? -1.919 9.912 -0.182 1.00 85.44 87 ALA A O 1
ATOM 683 N N . MET A 1 88 ? -2.909 8.001 0.441 1.00 84.88 88 MET A N 1
ATOM 684 C CA . MET A 1 88 ? -1.702 7.182 0.539 1.00 84.88 88 MET A CA 1
ATOM 685 C C . MET A 1 88 ? -1.347 6.474 -0.777 1.00 84.88 88 MET A C 1
ATOM 687 O O . MET A 1 88 ? -0.168 6.338 -1.104 1.00 84.88 88 MET A O 1
ATOM 691 N N . ASN A 1 89 ? -2.341 6.046 -1.557 1.00 84.88 89 ASN A N 1
ATOM 692 C CA . ASN A 1 89 ? -2.109 5.292 -2.790 1.00 84.88 89 ASN A CA 1
ATOM 693 C C . ASN A 1 89 ? -1.398 6.127 -3.863 1.00 84.88 89 ASN A C 1
ATOM 695 O O . ASN A 1 89 ? -0.474 5.642 -4.516 1.00 84.88 89 ASN A O 1
ATOM 699 N N . VAL A 1 90 ? -1.774 7.400 -4.009 1.00 84.44 90 VAL A N 1
ATOM 700 C CA . VAL A 1 90 ? -1.146 8.316 -4.975 1.00 84.44 90 VAL A CA 1
ATOM 701 C C . VAL A 1 90 ? 0.363 8.490 -4.723 1.00 84.44 90 VAL A C 1
ATOM 703 O O . VAL A 1 90 ? 1.137 8.239 -5.650 1.00 84.44 90 VAL A O 1
ATOM 706 N N . PRO A 1 91 ? 0.830 8.869 -3.513 1.00 87.50 91 PRO A N 1
ATOM 707 C CA . PRO A 1 91 ? 2.260 9.016 -3.256 1.00 87.50 91 PRO A CA 1
ATOM 708 C C . PRO A 1 91 ? 3.010 7.685 -3.316 1.00 87.50 91 PRO A C 1
ATOM 710 O O . PRO A 1 91 ? 4.139 7.676 -3.803 1.00 87.50 91 PRO A O 1
ATOM 713 N N . PHE A 1 92 ? 2.398 6.569 -2.892 1.00 88.44 92 PHE A N 1
ATOM 714 C CA . PHE A 1 92 ? 3.024 5.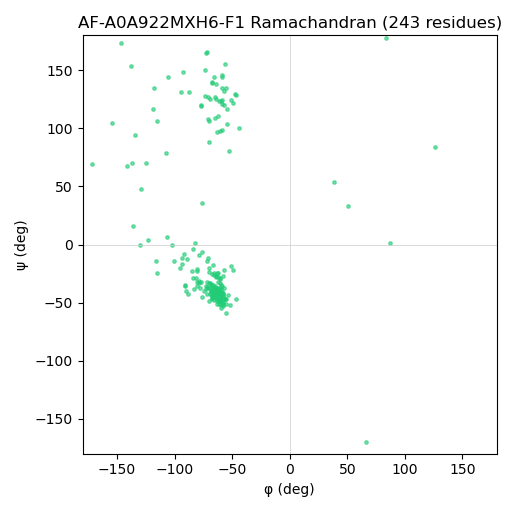248 -3.002 1.00 88.44 92 PHE A CA 1
ATOM 715 C C . PHE A 1 92 ? 3.371 4.919 -4.458 1.00 88.44 92 PHE A C 1
ATOM 717 O O . PHE A 1 92 ? 4.526 4.634 -4.778 1.00 88.44 92 PHE A O 1
ATOM 724 N N . GLN A 1 93 ? 2.386 5.028 -5.354 1.00 88.19 93 GLN A N 1
ATOM 725 C CA . GLN A 1 93 ? 2.575 4.719 -6.769 1.00 88.19 93 GLN A CA 1
ATOM 726 C C . GLN A 1 93 ? 3.534 5.707 -7.436 1.00 88.19 93 GLN A C 1
ATOM 728 O O . GLN A 1 93 ? 4.415 5.295 -8.189 1.00 88.19 93 GLN A O 1
ATOM 733 N N . ALA A 1 94 ? 3.414 7.002 -7.128 1.00 88.12 94 ALA A N 1
ATOM 734 C CA . ALA A 1 94 ? 4.294 8.024 -7.684 1.00 88.12 94 ALA A CA 1
ATOM 735 C C . ALA A 1 94 ? 5.766 7.776 -7.320 1.00 88.12 94 ALA A C 1
ATOM 737 O O . ALA A 1 94 ? 6.620 7.774 -8.208 1.00 88.12 94 ALA A O 1
ATOM 738 N N . LEU A 1 95 ? 6.070 7.521 -6.041 1.00 90.44 95 LEU A N 1
ATOM 739 C CA . LEU A 1 95 ? 7.438 7.232 -5.604 1.00 90.44 95 LEU A CA 1
ATOM 740 C C . LEU A 1 95 ? 7.958 5.926 -6.194 1.00 90.44 95 LEU A C 1
ATOM 742 O O . LEU A 1 95 ? 9.110 5.878 -6.627 1.00 90.44 95 LEU A O 1
ATOM 746 N N . HIS A 1 96 ? 7.126 4.885 -6.229 1.00 88.75 96 HIS A N 1
ATOM 747 C CA . HIS A 1 96 ? 7.513 3.587 -6.769 1.00 88.75 96 HIS A CA 1
ATOM 748 C C . HIS A 1 96 ? 7.930 3.700 -8.236 1.00 88.75 96 HIS A C 1
ATOM 750 O O . HIS A 1 96 ? 9.042 3.305 -8.582 1.00 88.75 96 HIS A O 1
ATOM 756 N N . PHE A 1 97 ? 7.094 4.313 -9.082 1.00 87.81 97 PHE A N 1
ATOM 757 C CA . PHE A 1 97 ? 7.402 4.492 -10.503 1.00 87.81 97 PHE A CA 1
ATOM 758 C C . PHE A 1 97 ? 8.561 5.464 -10.742 1.00 87.81 97 PHE A C 1
ATOM 760 O O . PHE A 1 97 ? 9.440 5.155 -11.543 1.00 87.81 97 PHE A O 1
ATOM 767 N N . ALA A 1 98 ? 8.624 6.590 -10.024 1.00 88.88 98 ALA A N 1
ATOM 768 C CA . ALA A 1 98 ? 9.731 7.537 -10.161 1.00 88.88 98 ALA A CA 1
ATOM 769 C C . ALA A 1 98 ? 11.084 6.890 -9.817 1.00 88.88 98 ALA A C 1
ATOM 771 O O . ALA A 1 98 ? 12.066 7.046 -10.544 1.00 88.88 98 ALA A O 1
ATOM 772 N N . THR A 1 99 ? 11.129 6.118 -8.730 1.00 89.19 99 THR A N 1
ATOM 773 C CA . THR A 1 99 ? 12.341 5.403 -8.307 1.00 89.19 99 THR A CA 1
ATOM 774 C C . THR A 1 99 ? 12.683 4.285 -9.276 1.00 89.19 99 THR A C 1
ATOM 776 O O . THR A 1 99 ? 13.839 4.141 -9.660 1.00 89.19 99 THR A O 1
ATOM 779 N N . TYR A 1 100 ? 11.683 3.526 -9.723 1.00 86.94 100 TYR A N 1
ATOM 780 C CA . TYR A 1 100 ? 11.859 2.473 -10.712 1.00 86.94 100 TYR A CA 1
ATOM 781 C C . TYR A 1 100 ? 12.463 3.009 -12.018 1.00 86.94 100 TYR A C 1
ATOM 783 O O . TYR A 1 100 ? 13.427 2.435 -12.529 1.00 86.94 100 TYR A O 1
ATOM 791 N N . GLU A 1 101 ? 11.950 4.128 -12.540 1.00 87.25 101 GLU A N 1
ATOM 792 C CA . GLU A 1 101 ? 12.486 4.765 -13.746 1.00 87.25 101 GLU A CA 1
ATOM 793 C C . GLU A 1 101 ? 13.918 5.263 -13.530 1.00 87.25 101 GLU A C 1
ATOM 795 O O . GLU A 1 101 ? 14.787 5.016 -14.369 1.00 87.25 101 GLU A O 1
ATOM 800 N N . ALA A 1 102 ? 14.191 5.907 -12.391 1.00 86.94 102 ALA A N 1
ATOM 801 C CA . ALA A 1 102 ? 15.523 6.397 -12.050 1.00 86.94 102 ALA A CA 1
ATOM 802 C C . ALA A 1 102 ? 16.549 5.260 -11.890 1.00 86.94 102 ALA A C 1
ATOM 804 O O . ALA A 1 102 ? 17.678 5.371 -12.371 1.00 86.94 102 ALA A O 1
ATOM 805 N N . CYS A 1 103 ? 16.165 4.156 -11.246 1.00 86.94 103 CYS A N 1
ATOM 806 C CA . CYS A 1 103 ? 17.005 2.973 -11.088 1.00 86.94 103 CYS A CA 1
ATOM 807 C C . CYS A 1 103 ? 17.241 2.285 -12.432 1.00 86.94 103 CYS A C 1
ATOM 809 O O . CYS A 1 103 ? 18.386 2.013 -12.781 1.00 86.94 103 CYS A O 1
ATOM 811 N N . THR A 1 104 ? 16.194 2.072 -13.228 1.00 83.38 104 THR A N 1
ATOM 812 C CA . THR A 1 104 ? 16.319 1.424 -14.542 1.00 83.38 104 THR A CA 1
ATOM 813 C C . THR A 1 104 ? 17.181 2.254 -15.497 1.00 83.38 104 THR A C 1
ATOM 815 O O . THR A 1 104 ? 17.996 1.695 -16.225 1.00 83.38 104 THR A O 1
ATOM 818 N N . ALA A 1 105 ? 17.081 3.588 -15.454 1.00 82.25 105 ALA A N 1
ATOM 819 C CA . ALA A 1 105 ? 17.929 4.478 -16.248 1.00 82.25 105 ALA A CA 1
ATOM 820 C C . ALA A 1 105 ? 19.427 4.355 -15.912 1.00 82.25 105 ALA A C 1
ATOM 822 O O . ALA A 1 105 ? 20.265 4.598 -16.777 1.00 82.25 105 ALA A O 1
ATOM 823 N N . ARG A 1 106 ? 19.765 3.977 -14.671 1.00 85.56 106 ARG A N 1
ATOM 824 C CA . ARG A 1 106 ? 21.149 3.763 -14.221 1.00 85.56 106 ARG A CA 1
ATOM 825 C C . ARG A 1 106 ? 21.636 2.335 -14.454 1.00 85.56 106 ARG A C 1
ATOM 827 O O . ARG A 1 106 ? 22.773 2.162 -14.871 1.00 85.56 106 ARG A O 1
ATOM 834 N N . LEU A 1 107 ? 20.801 1.333 -14.175 1.00 80.38 107 LEU A N 1
ATOM 835 C CA . LEU A 1 107 ? 21.171 -0.082 -14.285 1.00 80.38 107 LEU A CA 1
ATOM 836 C C . LEU A 1 107 ? 21.184 -0.566 -15.741 1.00 80.38 107 LEU A C 1
ATOM 838 O O . LEU A 1 107 ? 21.990 -1.419 -16.089 1.00 80.38 107 LEU A O 1
ATOM 842 N N . ASN A 1 108 ? 20.316 -0.019 -16.594 1.00 80.81 108 ASN A N 1
ATOM 843 C CA . ASN A 1 108 ? 20.165 -0.458 -17.978 1.00 80.81 108 ASN A CA 1
ATOM 844 C C . ASN A 1 108 ? 20.048 0.738 -18.946 1.00 80.81 108 ASN A C 1
ATOM 846 O O . ASN A 1 108 ? 18.982 0.988 -19.524 1.00 80.81 108 ASN A O 1
ATOM 850 N N . PRO A 1 109 ? 21.145 1.490 -19.160 1.00 74.69 109 PRO A N 1
ATOM 851 C CA . PRO A 1 109 ? 21.154 2.635 -20.072 1.00 74.69 109 PRO A CA 1
ATOM 852 C C . PRO A 1 109 ? 20.906 2.231 -21.534 1.00 74.69 109 PRO A C 1
ATOM 854 O O . PRO A 1 109 ? 20.356 3.017 -22.305 1.00 74.69 109 PRO A O 1
ATOM 857 N N . ALA A 1 110 ? 21.257 0.996 -21.909 1.00 73.75 110 ALA A N 1
ATOM 858 C CA . ALA A 1 110 ? 21.059 0.452 -23.252 1.00 73.75 110 ALA A CA 1
ATOM 859 C C . ALA A 1 110 ? 19.613 -0.009 -23.530 1.00 73.75 110 ALA A C 1
ATOM 861 O O . ALA A 1 110 ? 19.289 -0.315 -24.676 1.00 73.75 110 ALA A O 1
ATOM 862 N N . ARG A 1 111 ? 18.739 -0.053 -22.508 1.00 74.31 111 ARG A N 1
ATOM 863 C CA . ARG A 1 111 ? 17.367 -0.601 -22.577 1.00 74.31 111 ARG A CA 1
ATOM 864 C C . ARG A 1 111 ? 17.298 -2.010 -23.185 1.00 74.31 111 ARG A C 1
ATOM 866 O O . ARG A 1 111 ? 16.322 -2.347 -23.855 1.00 74.31 111 ARG A O 1
ATOM 873 N N . ALA A 1 112 ? 18.327 -2.824 -22.951 1.00 75.00 112 ALA A N 1
ATOM 874 C CA . ALA A 1 112 ? 18.333 -4.232 -23.340 1.00 75.00 112 ALA A CA 1
ATOM 875 C C . ALA A 1 112 ? 17.404 -5.049 -22.424 1.00 75.00 112 ALA A C 1
ATOM 877 O O . ALA A 1 112 ? 17.006 -4.574 -21.364 1.00 75.00 112 ALA A O 1
ATOM 878 N N . TYR A 1 113 ? 17.038 -6.270 -22.807 1.00 75.56 113 TYR A N 1
ATOM 879 C CA . TYR A 1 113 ? 16.272 -7.140 -21.914 1.00 75.56 113 TYR A CA 1
ATOM 880 C C . TYR A 1 113 ? 17.166 -7.602 -20.753 1.00 75.56 113 TYR A C 1
ATOM 882 O O . TYR A 1 113 ? 18.056 -8.425 -20.948 1.00 75.56 113 TYR A O 1
ATOM 890 N N . ASP A 1 114 ? 16.931 -7.051 -19.561 1.00 83.06 114 ASP A N 1
ATOM 891 C CA . ASP A 1 114 ? 17.588 -7.463 -18.319 1.00 83.06 114 ASP A CA 1
ATOM 892 C C . ASP A 1 114 ? 16.540 -7.596 -17.196 1.00 83.06 114 ASP A C 1
ATOM 894 O O . ASP A 1 114 ? 16.186 -6.609 -16.536 1.00 83.06 114 ASP A O 1
ATOM 898 N N . PRO A 1 115 ? 16.004 -8.809 -16.974 1.00 82.19 115 PRO A N 1
ATOM 899 C CA . PRO A 1 115 ? 14.962 -9.037 -15.980 1.00 82.19 115 PRO A CA 1
ATOM 900 C C . PRO A 1 115 ? 15.452 -8.792 -14.544 1.00 82.19 115 PRO A C 1
ATOM 902 O O . PRO A 1 115 ? 14.653 -8.424 -13.680 1.00 82.19 115 PRO A O 1
ATOM 905 N N . LEU A 1 116 ? 16.756 -8.939 -14.278 1.00 86.56 116 LEU A N 1
ATOM 906 C CA . LEU A 1 116 ? 17.331 -8.683 -12.959 1.00 86.56 116 LEU A CA 1
ATOM 907 C C . LEU A 1 116 ? 17.428 -7.183 -12.684 1.00 86.56 116 LEU A C 1
ATOM 909 O O . LEU A 1 116 ? 17.095 -6.751 -11.580 1.00 86.56 116 LEU A O 1
ATOM 913 N N . ALA A 1 117 ? 17.794 -6.373 -13.681 1.00 86.06 117 ALA A N 1
ATOM 914 C CA . ALA A 1 117 ? 17.781 -4.916 -13.545 1.00 86.06 117 ALA A CA 1
ATOM 915 C C . ALA A 1 117 ? 16.380 -4.388 -13.198 1.00 86.06 117 ALA A C 1
ATOM 917 O O . ALA A 1 117 ? 16.240 -3.539 -12.314 1.00 86.06 117 ALA A O 1
ATOM 918 N N . HIS A 1 118 ? 15.336 -4.929 -13.834 1.00 85.88 118 HIS A N 1
ATOM 919 C CA . HIS A 1 118 ? 13.945 -4.579 -13.533 1.00 85.88 118 HIS A CA 1
ATOM 920 C C . HIS A 1 118 ? 13.507 -5.045 -12.139 1.00 85.88 118 HIS A C 1
ATOM 922 O O . HIS A 1 118 ? 12.851 -4.286 -11.423 1.00 85.88 118 HIS A O 1
ATOM 928 N N . ALA A 1 119 ? 13.912 -6.245 -11.717 1.00 89.62 119 ALA A N 1
ATOM 929 C CA . ALA A 1 119 ? 13.637 -6.748 -10.374 1.00 89.62 119 ALA A CA 1
ATOM 930 C C . ALA A 1 119 ? 14.301 -5.884 -9.287 1.00 89.62 119 ALA A C 1
ATOM 932 O O . ALA A 1 119 ? 13.647 -5.506 -8.316 1.00 89.62 119 ALA A O 1
ATOM 933 N N . LEU A 1 120 ? 15.574 -5.513 -9.463 1.00 91.88 120 LEU A N 1
ATOM 934 C CA . LEU A 1 120 ? 16.318 -4.669 -8.522 1.00 91.88 120 LEU A CA 1
ATOM 935 C C . LEU A 1 120 ? 15.775 -3.236 -8.476 1.00 91.88 120 LEU A C 1
ATOM 937 O O . LEU A 1 120 ? 15.592 -2.682 -7.391 1.00 91.88 120 LEU A O 1
ATOM 941 N N . ALA A 1 121 ? 15.463 -2.645 -9.634 1.00 89.69 121 ALA A N 1
ATOM 942 C CA . ALA A 1 121 ? 14.818 -1.335 -9.706 1.00 89.69 121 ALA A CA 1
ATOM 943 C C . ALA A 1 121 ? 13.436 -1.353 -9.034 1.00 89.69 121 ALA A C 1
ATOM 945 O O . ALA A 1 121 ? 13.082 -0.428 -8.301 1.00 89.69 121 ALA A O 1
ATOM 946 N N . GLY A 1 122 ? 12.679 -2.433 -9.236 1.00 89.38 122 GLY A N 1
ATOM 947 C CA . GLY A 1 122 ? 11.399 -2.679 -8.586 1.00 89.38 122 GLY A CA 1
ATOM 948 C C . GLY A 1 122 ? 11.510 -2.807 -7.069 1.00 89.38 122 GLY A C 1
ATOM 949 O O . GLY A 1 122 ? 10.729 -2.189 -6.346 1.00 89.38 122 GLY A O 1
ATOM 950 N N . ALA A 1 123 ? 12.501 -3.559 -6.583 1.00 93.12 123 ALA A N 1
ATOM 951 C CA . ALA A 1 123 ? 12.784 -3.723 -5.160 1.00 93.12 123 ALA A CA 1
ATOM 952 C C . ALA A 1 123 ? 13.152 -2.390 -4.495 1.00 93.12 123 ALA A C 1
ATOM 954 O O . ALA A 1 123 ? 12.614 -2.060 -3.438 1.00 93.12 123 ALA A O 1
ATOM 955 N N . ALA A 1 124 ? 14.029 -1.606 -5.129 1.00 93.31 124 ALA A N 1
ATOM 956 C CA . ALA A 1 124 ? 14.441 -0.293 -4.640 1.00 93.31 124 ALA A CA 1
ATOM 957 C C . ALA A 1 124 ? 13.267 0.699 -4.601 1.00 93.31 124 ALA A C 1
ATOM 959 O O . ALA A 1 124 ? 13.081 1.394 -3.600 1.00 93.31 124 ALA A O 1
ATOM 960 N N . GLY A 1 125 ? 12.439 0.721 -5.652 1.00 90.44 125 GLY A N 1
ATOM 961 C CA . GLY A 1 125 ? 11.222 1.532 -5.689 1.00 90.44 125 GLY A CA 1
ATOM 962 C C . GLY A 1 125 ? 10.223 1.144 -4.607 1.00 90.44 125 GLY A C 1
ATOM 963 O O . GLY A 1 125 ? 9.741 2.016 -3.885 1.00 90.44 125 GLY A O 1
ATOM 964 N N . GLY A 1 126 ? 9.997 -0.159 -4.417 1.00 89.75 126 GLY A N 1
ATOM 965 C CA . GLY A 1 126 ? 9.112 -0.673 -3.377 1.00 89.75 126 GLY A CA 1
ATOM 966 C C . GLY A 1 126 ? 9.606 -0.339 -1.969 1.00 89.75 126 GLY A C 1
ATOM 967 O O . GLY A 1 126 ? 8.809 0.069 -1.127 1.00 89.75 126 GLY A O 1
ATOM 968 N N . ALA A 1 127 ? 10.916 -0.449 -1.721 1.00 93.50 127 ALA A N 1
ATOM 969 C CA . ALA A 1 127 ? 11.533 -0.084 -0.447 1.00 93.50 127 ALA A CA 1
ATOM 970 C C . ALA A 1 127 ? 11.338 1.400 -0.120 1.00 93.50 127 ALA A C 1
ATOM 972 O O . ALA A 1 127 ? 10.879 1.739 0.971 1.00 93.50 127 ALA A O 1
ATOM 973 N N . LEU A 1 128 ? 11.674 2.282 -1.069 1.00 93.81 128 LEU A N 1
ATOM 974 C CA . LEU A 1 128 ? 11.594 3.724 -0.864 1.00 93.81 128 LEU A CA 1
ATOM 975 C C . LEU A 1 128 ? 10.143 4.184 -0.711 1.00 93.81 128 LEU A C 1
ATOM 977 O O . LEU A 1 128 ? 9.840 4.953 0.201 1.00 93.81 128 LEU A O 1
ATOM 981 N N . ALA A 1 129 ? 9.248 3.684 -1.566 1.00 92.12 129 ALA A N 1
ATOM 982 C CA . ALA A 1 129 ? 7.826 3.989 -1.489 1.00 92.12 129 ALA A CA 1
ATOM 983 C C . ALA A 1 129 ? 7.244 3.535 -0.146 1.00 92.12 129 ALA A C 1
ATOM 985 O O . ALA A 1 129 ? 6.622 4.338 0.547 1.00 92.12 129 ALA A O 1
ATOM 986 N N . ALA A 1 130 ? 7.524 2.296 0.279 1.00 91.44 130 ALA A N 1
ATOM 987 C CA . ALA A 1 130 ? 7.096 1.799 1.582 1.00 91.44 130 ALA A CA 1
ATOM 988 C C . ALA A 1 130 ? 7.632 2.661 2.728 1.00 91.44 130 ALA A C 1
ATOM 990 O O . ALA A 1 130 ? 6.885 2.973 3.656 1.00 91.44 130 ALA A O 1
ATOM 991 N N . ALA A 1 131 ? 8.899 3.073 2.670 1.00 92.75 131 ALA A N 1
ATOM 992 C CA . ALA A 1 131 ? 9.495 3.889 3.716 1.00 92.75 131 ALA A CA 1
ATOM 993 C C . ALA A 1 131 ? 8.844 5.270 3.826 1.00 92.75 131 ALA A C 1
ATOM 995 O O . ALA A 1 131 ? 8.493 5.704 4.924 1.00 92.75 131 ALA A O 1
ATOM 996 N N . ALA A 1 132 ? 8.613 5.921 2.689 1.00 91.88 132 ALA A N 1
ATOM 997 C CA . ALA A 1 132 ? 7.996 7.237 2.633 1.00 91.88 132 ALA A CA 1
ATOM 998 C C . ALA A 1 132 ? 6.519 7.229 3.059 1.00 91.88 132 ALA A C 1
ATOM 1000 O O . ALA A 1 132 ? 6.060 8.189 3.675 1.00 91.88 132 ALA A O 1
ATOM 1001 N N . THR A 1 133 ? 5.770 6.157 2.772 1.00 91.25 133 THR A N 1
ATOM 1002 C CA . THR A 1 133 ? 4.340 6.074 3.118 1.00 91.25 133 THR A CA 1
ATOM 1003 C C . THR A 1 133 ? 4.068 5.439 4.479 1.00 91.25 133 THR A C 1
ATOM 1005 O O . THR A 1 133 ? 2.946 5.518 4.970 1.00 91.25 133 THR A O 1
ATOM 1008 N N . THR A 1 134 ? 5.082 4.876 5.146 1.00 91.75 134 THR A N 1
ATOM 1009 C CA . THR A 1 134 ? 4.962 4.305 6.502 1.00 91.75 134 THR A CA 1
ATOM 1010 C C . THR A 1 134 ? 4.214 5.188 7.513 1.00 91.75 134 THR A C 1
ATOM 1012 O O . THR A 1 134 ? 3.301 4.655 8.144 1.00 91.75 134 THR A O 1
ATOM 1015 N N . PRO A 1 135 ? 4.473 6.505 7.655 1.00 90.25 135 PRO A N 1
ATOM 1016 C CA . PRO A 1 135 ? 3.712 7.333 8.597 1.00 90.25 135 PRO A CA 1
ATOM 1017 C C . PRO A 1 135 ? 2.202 7.375 8.305 1.00 90.25 135 PRO A C 1
ATOM 1019 O O . PRO A 1 135 ? 1.395 7.341 9.233 1.00 90.25 135 PRO A O 1
ATOM 1022 N N . LEU A 1 136 ? 1.806 7.418 7.029 1.00 89.06 136 LEU A N 1
ATOM 1023 C CA . LEU A 1 136 ? 0.397 7.423 6.618 1.00 89.06 136 LEU A CA 1
ATOM 1024 C C . LEU A 1 136 ? -0.267 6.065 6.862 1.00 89.06 136 LEU A C 1
ATOM 1026 O O . LEU A 1 136 ? -1.419 6.010 7.296 1.00 89.06 136 LEU A O 1
ATOM 1030 N N . ASP A 1 137 ? 0.465 4.977 6.639 1.00 89.12 137 ASP A N 1
ATOM 1031 C CA . ASP A 1 137 ? -0.019 3.630 6.926 1.00 89.12 137 ASP A CA 1
ATOM 1032 C C . ASP A 1 137 ? -0.233 3.390 8.418 1.00 89.12 137 ASP A C 1
ATOM 1034 O O . ASP A 1 137 ? -1.233 2.779 8.783 1.00 89.12 137 ASP A O 1
ATOM 1038 N N . VAL A 1 138 ? 0.633 3.922 9.287 1.00 88.75 138 VAL A N 1
ATOM 1039 C CA . VAL A 1 138 ? 0.416 3.861 10.742 1.00 88.75 138 VAL A CA 1
ATOM 1040 C C . VAL A 1 138 ? -0.880 4.580 11.132 1.00 88.75 138 VAL A C 1
ATOM 1042 O O . VAL A 1 138 ? -1.657 4.066 11.932 1.00 88.75 138 VAL A O 1
ATOM 1045 N N . CYS A 1 139 ? -1.188 5.732 10.532 1.00 88.56 139 CYS A N 1
ATOM 1046 C CA . CYS A 1 139 ? -2.472 6.394 10.779 1.00 88.56 139 CYS A CA 1
ATOM 1047 C C . CYS A 1 139 ? -3.665 5.574 10.262 1.00 88.56 139 CYS A C 1
ATOM 1049 O O . CYS A 1 139 ? -4.706 5.505 10.919 1.00 88.56 139 CYS A O 1
ATOM 1051 N N . LYS A 1 140 ? -3.525 4.942 9.090 1.00 88.06 140 LYS A N 1
ATOM 1052 C CA . LYS A 1 140 ? -4.558 4.081 8.499 1.00 88.06 140 LYS A CA 1
ATOM 1053 C C . LYS A 1 140 ? -4.857 2.871 9.383 1.00 88.06 140 LYS A C 1
ATOM 1055 O O . LYS A 1 140 ? -6.027 2.555 9.585 1.00 88.06 140 LYS A O 1
ATOM 1060 N N . THR A 1 141 ? -3.828 2.202 9.907 1.00 87.94 141 THR A N 1
ATOM 1061 C CA . THR A 1 141 ? -4.020 1.031 10.771 1.00 87.94 141 THR A CA 1
ATOM 1062 C C . THR A 1 141 ? -4.743 1.416 12.053 1.00 87.94 141 THR A C 1
ATOM 1064 O O . THR A 1 141 ? -5.711 0.748 12.391 1.00 87.94 141 THR A O 1
ATOM 1067 N N . VAL A 1 142 ? -4.393 2.541 12.689 1.00 87.19 142 VAL A N 1
ATOM 1068 C CA . VAL A 1 142 ? -5.103 3.059 13.877 1.00 87.19 142 VAL A CA 1
ATOM 1069 C C . VAL A 1 142 ? -6.587 3.314 13.596 1.00 87.19 142 VAL A C 1
ATOM 1071 O O . VAL A 1 142 ? -7.445 2.920 14.388 1.00 87.19 142 VAL A O 1
ATOM 1074 N N . LEU A 1 143 ? -6.916 3.923 12.450 1.00 85.31 143 LEU A N 1
ATOM 1075 C CA . LEU A 1 143 ? -8.311 4.177 12.065 1.00 85.31 143 LEU A CA 1
ATOM 1076 C C . LEU A 1 143 ? -9.131 2.897 11.886 1.00 85.31 143 LEU A C 1
ATOM 1078 O O . LEU A 1 143 ? -10.334 2.915 12.156 1.00 85.31 143 LEU A O 1
ATOM 1082 N N . ASN A 1 144 ? -8.493 1.815 11.446 1.00 84.56 144 ASN A N 1
ATOM 1083 C CA . ASN A 1 144 ? -9.146 0.550 11.132 1.00 84.56 144 ASN A CA 1
ATOM 1084 C C . ASN A 1 144 ? -9.215 -0.414 12.314 1.00 84.56 144 ASN A C 1
ATOM 1086 O O . ASN A 1 144 ? -10.215 -1.123 12.451 1.00 84.56 144 ASN A O 1
ATOM 1090 N N . THR A 1 145 ? -8.190 -0.438 13.168 1.00 80.25 145 THR A N 1
ATOM 1091 C CA . THR A 1 145 ? -8.131 -1.330 14.331 1.00 80.25 145 THR A CA 1
ATOM 1092 C C . THR A 1 145 ? -8.849 -0.766 15.552 1.00 80.25 145 THR A C 1
ATOM 1094 O O . THR A 1 145 ? -9.293 -1.570 16.365 1.00 80.25 145 THR A O 1
ATOM 1097 N N . GLN A 1 146 ? -9.039 0.564 15.651 1.00 70.38 146 GLN A N 1
ATOM 1098 C CA . GLN A 1 146 ? -9.801 1.247 16.719 1.00 70.38 146 GLN A CA 1
ATOM 1099 C C . GLN A 1 146 ? -9.579 0.592 18.095 1.00 70.38 146 GLN A C 1
ATOM 1101 O O . GLN A 1 146 ? -10.528 0.170 18.761 1.00 70.38 146 GLN A O 1
ATOM 1106 N N . GLU A 1 147 ? -8.319 0.443 18.518 1.00 62.38 147 GLU A N 1
ATOM 1107 C CA . GLU A 1 147 ? -8.037 -0.077 19.857 1.00 62.38 147 GLU A CA 1
ATOM 1108 C C . GLU A 1 147 ? -8.694 0.829 20.910 1.00 62.38 147 GLU A C 1
ATOM 1110 O O . GLU A 1 147 ? -8.748 2.048 20.745 1.00 62.38 147 GLU A O 1
ATOM 1115 N N . ARG A 1 148 ? -9.202 0.240 22.004 1.00 52.06 148 ARG A N 1
ATOM 1116 C CA . ARG A 1 148 ? -10.031 0.913 23.032 1.00 52.06 148 ARG A CA 1
ATOM 1117 C C . ARG A 1 148 ? -9.461 2.240 23.567 1.00 52.06 148 ARG A C 1
ATOM 1119 O O . ARG A 1 148 ? -10.227 3.047 24.081 1.00 52.06 148 ARG A O 1
ATOM 1126 N N . ALA A 1 149 ? -8.153 2.471 23.449 1.00 50.12 149 ALA A N 1
ATOM 1127 C CA . ALA A 1 149 ? -7.470 3.685 23.896 1.00 50.12 149 ALA A CA 1
ATOM 1128 C C . ALA A 1 149 ? -7.404 4.823 22.848 1.00 50.12 149 ALA A C 1
ATOM 1130 O O . ALA A 1 149 ? -7.063 5.949 23.201 1.00 50.12 149 ALA A O 1
ATOM 1131 N N . ALA A 1 150 ? -7.723 4.568 21.574 1.00 58.44 150 ALA A N 1
ATOM 1132 C CA . ALA A 1 150 ? -7.552 5.524 20.478 1.00 58.44 150 ALA A CA 1
ATOM 1133 C C . ALA A 1 150 ? -8.724 5.463 19.485 1.00 58.44 150 ALA A C 1
ATOM 1135 O O . ALA A 1 150 ? -8.575 5.069 18.328 1.00 58.44 150 ALA A O 1
ATOM 1136 N N . ARG A 1 151 ? -9.911 5.883 19.934 1.00 68.00 151 ARG A N 1
ATOM 1137 C CA . ARG A 1 151 ? -11.036 6.147 19.030 1.00 68.00 151 ARG A CA 1
ATOM 1138 C C . ARG A 1 151 ? -10.720 7.414 18.232 1.00 68.00 151 ARG A C 1
ATOM 1140 O O . ARG A 1 151 ? -10.700 8.506 18.790 1.00 68.00 151 ARG A O 1
ATOM 1147 N N . ALA A 1 152 ? -10.420 7.252 16.950 1.00 77.75 152 ALA A N 1
ATOM 1148 C CA . ALA A 1 152 ? -10.141 8.348 16.025 1.00 77.75 152 ALA A CA 1
ATOM 1149 C C . ALA A 1 152 ? -11.182 8.335 14.907 1.00 77.75 152 ALA A C 1
ATOM 1151 O O . ALA A 1 152 ? -11.464 7.269 14.360 1.00 77.75 152 ALA A O 1
ATOM 1152 N N . ASP A 1 153 ? -11.746 9.490 14.554 1.00 76.81 153 ASP A N 1
ATOM 1153 C CA . ASP A 1 153 ? -12.752 9.586 13.489 1.00 76.81 153 ASP A CA 1
ATOM 1154 C C . ASP A 1 153 ? -12.175 10.084 12.158 1.00 76.81 153 ASP A C 1
ATOM 1156 O O . ASP A 1 153 ? -12.800 9.885 11.113 1.00 76.81 153 ASP A O 1
ATOM 1160 N N . GLY A 1 154 ? -10.959 10.638 12.171 1.00 83.75 154 GLY A N 1
ATOM 1161 C CA . GLY A 1 154 ? -10.256 11.089 10.973 1.00 83.75 154 GLY A CA 1
ATOM 1162 C C . GLY A 1 154 ? -8.735 10.939 11.030 1.00 83.75 154 GLY A C 1
ATOM 1163 O O . GLY A 1 154 ? -8.144 10.601 12.054 1.00 83.75 154 GLY A O 1
ATOM 1164 N N . LEU A 1 155 ? -8.087 11.220 9.895 1.00 86.31 155 LEU A N 1
ATOM 1165 C CA . LEU A 1 155 ? -6.634 11.102 9.725 1.00 86.31 155 LEU A CA 1
ATOM 1166 C C . LEU A 1 155 ? -5.844 11.963 10.721 1.00 86.31 155 LEU A C 1
ATOM 1168 O O . LEU A 1 155 ? -4.844 11.504 11.267 1.00 86.31 155 LEU A O 1
ATOM 1172 N N . LEU A 1 156 ? -6.297 13.195 10.967 1.00 87.88 156 LEU A N 1
ATOM 1173 C CA . LEU A 1 156 ? -5.641 14.106 11.908 1.00 87.88 156 LEU A CA 1
ATOM 1174 C C . LEU A 1 156 ? -5.786 13.619 13.352 1.00 87.88 156 LEU A C 1
ATOM 1176 O O . LEU A 1 156 ? -4.810 13.642 14.098 1.00 87.88 156 LEU A O 1
ATOM 1180 N N . ASP A 1 157 ? -6.957 13.093 13.718 1.00 87.94 157 ASP A N 1
ATOM 1181 C CA . ASP A 1 157 ? -7.186 12.511 15.044 1.00 87.94 157 ASP A CA 1
ATOM 1182 C C . ASP A 1 157 ? -6.320 11.271 15.261 1.00 87.94 157 ASP A C 1
ATOM 1184 O O . ASP A 1 157 ? -5.750 11.093 16.336 1.00 87.94 157 ASP A O 1
ATOM 1188 N N . ALA A 1 158 ? -6.172 10.437 14.229 1.00 87.62 158 ALA A N 1
ATOM 1189 C CA . ALA A 1 158 ? -5.303 9.268 14.264 1.00 87.62 158 ALA A CA 1
ATOM 1190 C C . ALA A 1 158 ? -3.829 9.671 14.400 1.00 87.62 158 ALA A C 1
ATOM 1192 O O . ALA A 1 158 ? -3.122 9.128 15.247 1.00 87.62 158 ALA A O 1
ATOM 1193 N N . ALA A 1 159 ? -3.372 10.673 13.643 1.00 89.19 159 ALA A N 1
ATOM 1194 C CA . ALA A 1 159 ? -2.018 11.206 13.773 1.00 89.19 159 ALA A CA 1
ATOM 1195 C C . ALA A 1 159 ? -1.772 11.789 15.177 1.00 89.19 159 ALA A C 1
ATOM 1197 O O . ALA A 1 159 ? -0.749 11.504 15.801 1.00 89.19 159 ALA A O 1
ATOM 1198 N N . ALA A 1 160 ? -2.731 12.544 15.717 1.00 89.88 160 ALA A N 1
ATOM 1199 C CA . ALA A 1 160 ? -2.662 13.078 17.073 1.00 89.88 160 ALA A CA 1
ATOM 1200 C C . ALA A 1 160 ? -2.689 11.970 18.139 1.00 89.88 160 ALA A C 1
ATOM 1202 O O . ALA A 1 160 ? -2.021 12.087 19.167 1.00 89.88 160 ALA A O 1
ATOM 1203 N N . ALA A 1 161 ? -3.440 10.887 17.924 1.00 87.94 161 ALA A N 1
ATOM 1204 C CA . ALA A 1 161 ? -3.456 9.727 18.812 1.00 87.94 161 ALA A CA 1
ATOM 1205 C C . ALA A 1 161 ? -2.099 9.006 18.824 1.00 87.94 161 ALA A C 1
ATOM 1207 O O . ALA A 1 161 ? -1.569 8.728 19.899 1.00 87.94 161 ALA A O 1
ATOM 1208 N N . VAL A 1 162 ? -1.489 8.784 17.654 1.00 89.69 162 VAL A N 1
ATOM 1209 C CA . VAL A 1 162 ? -0.146 8.185 17.535 1.00 89.69 162 VAL A CA 1
ATOM 1210 C C . VAL A 1 162 ? 0.901 9.056 18.224 1.00 89.69 162 VAL A C 1
ATOM 1212 O O . VAL A 1 162 ? 1.714 8.548 19.000 1.00 89.69 162 VAL A O 1
ATOM 1215 N N . LEU A 1 163 ? 0.855 10.371 17.990 1.00 90.88 163 LEU A N 1
ATOM 1216 C CA . LEU A 1 163 ? 1.796 11.314 18.584 1.00 90.88 163 LEU A CA 1
ATOM 1217 C C . LEU A 1 163 ? 1.678 11.348 20.114 1.00 90.88 163 LEU A C 1
ATOM 1219 O O . LEU A 1 163 ? 2.699 11.339 20.795 1.00 90.88 163 LEU A O 1
ATOM 1223 N N . ARG A 1 164 ? 0.456 11.328 20.661 1.00 88.88 164 ARG A N 1
ATOM 1224 C CA . ARG A 1 164 ? 0.228 11.290 22.116 1.00 88.88 164 ARG A CA 1
ATOM 1225 C C . ARG A 1 164 ? 0.643 9.962 22.752 1.00 88.88 164 ARG A C 1
ATOM 1227 O O . ARG A 1 164 ? 1.168 9.972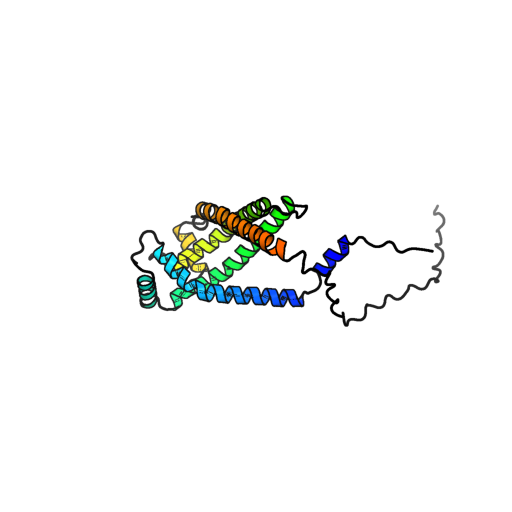 23.857 1.00 88.88 164 ARG A O 1
ATOM 1234 N N . ALA A 1 165 ? 0.421 8.836 22.075 1.00 86.75 165 ALA A N 1
ATOM 1235 C CA . ALA A 1 165 ? 0.674 7.510 22.641 1.00 86.75 165 ALA A CA 1
ATOM 1236 C C . ALA A 1 165 ? 2.138 7.050 22.524 1.00 86.75 165 ALA A C 1
ATOM 1238 O O . ALA A 1 165 ? 2.650 6.377 23.412 1.00 86.75 165 ALA A O 1
ATOM 1239 N N . SER A 1 166 ? 2.812 7.347 21.410 1.00 85.62 166 SER A N 1
ATOM 1240 C CA . SER A 1 166 ? 4.155 6.824 21.095 1.00 85.62 166 SER A CA 1
ATOM 1241 C C . SER A 1 166 ? 5.164 7.901 20.685 1.00 85.62 166 SER A C 1
ATOM 1243 O O . SER A 1 166 ? 6.317 7.578 20.382 1.00 85.62 166 SER A O 1
ATOM 1245 N N . GLY A 1 167 ? 4.755 9.170 20.643 1.00 90.38 167 GLY A N 1
ATOM 1246 C CA . GLY A 1 167 ? 5.593 10.253 20.144 1.00 90.38 167 GLY A CA 1
ATOM 1247 C C . GLY A 1 167 ? 5.888 10.146 18.638 1.00 90.38 167 GLY A C 1
ATOM 1248 O O . GLY A 1 167 ? 5.326 9.306 17.929 1.00 90.38 167 GLY A O 1
ATOM 1249 N N . PRO A 1 168 ? 6.816 10.971 18.121 1.00 89.69 168 PRO A N 1
ATOM 1250 C CA . PRO A 1 168 ? 7.137 11.025 16.691 1.00 89.69 168 PRO A CA 1
ATOM 1251 C C . PRO A 1 168 ? 7.776 9.733 16.156 1.00 89.69 168 PRO A C 1
ATOM 1253 O O . PRO A 1 168 ? 7.645 9.414 14.977 1.00 89.69 168 PRO A O 1
ATOM 1256 N N . ARG A 1 169 ? 8.423 8.935 17.016 1.00 89.88 169 ARG A N 1
ATOM 1257 C CA . ARG A 1 169 ? 8.958 7.616 16.633 1.00 89.88 169 ARG A CA 1
ATOM 1258 C C . ARG A 1 169 ? 7.852 6.586 16.378 1.00 89.88 169 ARG A C 1
ATOM 1260 O O . ARG A 1 169 ? 8.096 5.609 15.674 1.00 89.88 169 ARG A O 1
ATOM 1267 N N . GLY A 1 170 ? 6.642 6.815 16.898 1.00 87.12 170 GLY A N 1
ATOM 1268 C CA . GLY A 1 170 ? 5.477 5.957 16.677 1.00 87.12 170 GLY A CA 1
ATOM 1269 C C . GLY A 1 170 ? 5.135 5.776 15.199 1.00 87.12 170 GLY A C 1
ATOM 1270 O O . GLY A 1 170 ? 4.829 4.664 14.781 1.00 87.12 170 GLY A O 1
ATOM 1271 N N . PHE A 1 171 ? 5.295 6.828 14.393 1.00 88.62 171 PHE A N 1
ATOM 1272 C CA . PHE A 1 171 ? 5.003 6.812 12.955 1.00 88.62 171 PHE A CA 1
ATOM 1273 C C . PHE A 1 171 ? 5.921 5.905 12.128 1.00 88.62 171 PHE A C 1
ATOM 1275 O O . PHE A 1 171 ? 5.570 5.559 11.008 1.00 88.62 171 PHE A O 1
ATOM 1282 N N . PHE A 1 172 ? 7.082 5.515 12.660 1.00 91.44 172 PHE A N 1
ATOM 1283 C CA . PHE A 1 172 ? 8.037 4.636 11.976 1.00 91.44 172 PHE A CA 1
ATOM 1284 C C . PHE A 1 172 ? 8.056 3.218 12.560 1.00 91.44 172 PHE A C 1
ATOM 1286 O O . PHE A 1 172 ? 8.878 2.386 12.163 1.00 91.44 172 PHE A O 1
ATOM 1293 N N . ARG A 1 173 ? 7.151 2.903 13.499 1.00 86.75 173 ARG A N 1
ATOM 1294 C CA . ARG A 1 173 ? 7.011 1.540 14.021 1.00 86.75 173 ARG A CA 1
ATOM 1295 C C . ARG A 1 173 ? 6.558 0.607 12.901 1.00 86.75 173 ARG A C 1
ATOM 1297 O O . ARG A 1 173 ? 5.556 0.852 12.243 1.00 86.75 173 ARG A O 1
ATOM 1304 N N . GLY A 1 174 ? 7.317 -0.467 12.691 1.00 88.19 174 GLY A N 1
ATOM 1305 C CA . GLY A 1 174 ? 7.059 -1.436 11.622 1.00 88.19 174 GLY A CA 1
ATOM 1306 C C . GLY A 1 174 ? 7.691 -1.092 10.269 1.00 88.19 174 GLY A C 1
ATOM 1307 O O . GLY A 1 174 ? 7.558 -1.889 9.345 1.00 88.19 174 GLY A O 1
ATOM 1308 N N . LEU A 1 175 ? 8.436 0.020 10.152 1.00 92.06 175 LEU A N 1
ATOM 1309 C CA . LEU A 1 175 ? 9.135 0.412 8.920 1.00 92.06 175 LEU A CA 1
ATOM 1310 C C . LEU A 1 175 ? 10.007 -0.722 8.359 1.00 92.06 175 LEU A C 1
ATOM 1312 O O . LEU A 1 175 ? 9.878 -1.085 7.194 1.00 92.06 175 LEU A O 1
ATOM 1316 N N . GLN A 1 176 ? 10.877 -1.300 9.193 1.00 93.44 176 GLN A N 1
ATOM 1317 C CA . GLN A 1 176 ? 11.793 -2.366 8.771 1.00 93.44 176 GLN A CA 1
ATOM 1318 C C . GLN A 1 176 ? 11.039 -3.605 8.284 1.00 93.44 176 GLN A C 1
ATOM 1320 O O . GLN A 1 176 ? 11.340 -4.115 7.210 1.00 93.44 176 GLN A O 1
ATOM 1325 N N . ALA A 1 177 ? 10.027 -4.047 9.036 1.00 92.06 177 ALA A N 1
ATOM 1326 C CA . ALA A 1 177 ? 9.199 -5.189 8.658 1.00 92.06 177 ALA A CA 1
ATOM 1327 C C . ALA A 1 177 ? 8.492 -4.946 7.317 1.00 92.06 177 ALA A C 1
ATOM 1329 O O . ALA A 1 177 ? 8.447 -5.826 6.461 1.00 92.06 177 ALA A O 1
ATOM 1330 N N . ARG A 1 178 ? 7.999 -3.723 7.100 1.00 91.25 178 ARG A N 1
ATOM 1331 C CA . ARG A 1 178 ? 7.341 -3.351 5.853 1.00 91.25 178 ARG A CA 1
ATOM 1332 C C . ARG A 1 178 ? 8.298 -3.320 4.668 1.00 91.25 178 ARG A C 1
ATOM 1334 O O . ARG A 1 178 ? 7.960 -3.850 3.616 1.00 91.25 178 ARG A O 1
ATOM 1341 N N . VAL A 1 179 ? 9.469 -2.707 4.820 1.00 93.19 179 VAL A N 1
ATOM 1342 C CA . VAL A 1 179 ? 10.481 -2.656 3.754 1.00 93.19 179 VAL A CA 1
ATOM 1343 C C . VAL A 1 179 ? 10.943 -4.070 3.405 1.00 93.19 179 VAL A C 1
ATOM 1345 O O . VAL A 1 179 ? 10.965 -4.428 2.229 1.00 93.19 179 VAL A O 1
ATOM 1348 N N . LEU A 1 180 ? 11.216 -4.895 4.419 1.00 93.94 180 LEU A N 1
ATOM 1349 C CA . LEU A 1 180 ? 11.630 -6.286 4.246 1.00 93.94 180 LEU A CA 1
ATOM 1350 C C . LEU A 1 180 ? 10.574 -7.130 3.521 1.00 93.94 180 LEU A C 1
ATOM 1352 O O . LEU A 1 180 ? 10.933 -8.017 2.758 1.00 93.94 180 LEU A O 1
ATOM 1356 N N . TYR A 1 181 ? 9.287 -6.842 3.722 1.00 92.88 181 TYR A N 1
ATOM 1357 C CA . TYR A 1 181 ? 8.198 -7.477 2.981 1.00 92.88 181 TYR A CA 1
ATOM 1358 C C . TYR A 1 181 ? 8.050 -6.921 1.553 1.00 92.88 181 TYR A C 1
ATOM 1360 O O . TYR A 1 181 ? 7.908 -7.680 0.594 1.00 92.88 181 TYR A O 1
ATOM 1368 N N . GLN A 1 182 ? 8.098 -5.595 1.387 1.00 92.12 182 GLN A N 1
ATOM 1369 C CA . GLN A 1 182 ? 7.807 -4.939 0.111 1.00 92.12 182 GLN A CA 1
ATOM 1370 C C . GLN A 1 182 ? 8.916 -5.145 -0.926 1.00 92.12 182 GLN A C 1
ATOM 1372 O O . GLN A 1 182 ? 8.617 -5.283 -2.109 1.00 92.12 182 GLN A O 1
ATOM 1377 N N . MET A 1 183 ? 10.182 -5.179 -0.502 1.00 92.00 183 MET A N 1
ATOM 1378 C CA . MET A 1 183 ? 11.336 -5.387 -1.383 1.00 92.00 183 MET A CA 1
ATOM 1379 C C . MET A 1 183 ? 11.244 -6.677 -2.216 1.00 92.00 183 MET A C 1
ATOM 1381 O O . MET A 1 183 ? 11.251 -6.575 -3.446 1.00 92.00 183 MET A O 1
ATOM 1385 N N . PRO A 1 184 ? 11.129 -7.878 -1.613 1.00 93.06 184 PRO A N 1
ATOM 1386 C CA . PRO A 1 184 ? 11.025 -9.120 -2.370 1.00 93.06 184 PRO A CA 1
ATOM 1387 C C . PRO A 1 184 ? 9.704 -9.209 -3.138 1.00 93.06 184 PRO A C 1
ATOM 1389 O O . PRO A 1 184 ? 9.706 -9.649 -4.284 1.00 93.06 184 PRO A O 1
ATOM 1392 N N . ALA A 1 185 ? 8.590 -8.733 -2.568 1.00 92.44 185 ALA A N 1
ATOM 1393 C CA . ALA A 1 185 ? 7.301 -8.729 -3.259 1.00 92.44 185 ALA A CA 1
ATOM 1394 C C . ALA A 1 185 ? 7.344 -7.892 -4.551 1.00 92.44 185 ALA A C 1
ATOM 1396 O O . ALA A 1 185 ? 6.884 -8.337 -5.604 1.00 92.44 185 ALA A O 1
ATOM 1397 N N . ALA A 1 186 ? 7.945 -6.699 -4.497 1.00 89.62 186 ALA A N 1
ATOM 1398 C CA . ALA A 1 186 ? 8.114 -5.836 -5.659 1.00 89.62 186 ALA A CA 1
ATOM 1399 C C . ALA A 1 186 ? 9.098 -6.429 -6.679 1.00 89.62 186 ALA A C 1
ATOM 1401 O O . ALA A 1 186 ? 8.821 -6.374 -7.876 1.00 89.62 186 ALA A O 1
ATOM 1402 N N . ALA A 1 187 ? 10.201 -7.031 -6.221 1.00 90.62 187 ALA A N 1
ATOM 1403 C CA . ALA A 1 187 ? 11.159 -7.711 -7.091 1.00 90.62 187 ALA A CA 1
ATOM 1404 C C . ALA A 1 187 ? 10.491 -8.833 -7.898 1.00 90.62 187 ALA A C 1
ATOM 1406 O O . ALA A 1 187 ? 10.610 -8.870 -9.120 1.00 90.62 187 ALA A O 1
ATOM 1407 N N . ILE A 1 188 ? 9.738 -9.706 -7.219 1.00 93.19 188 ILE A N 1
ATOM 1408 C CA . ILE A 1 188 ? 9.021 -10.825 -7.840 1.00 93.19 188 ILE A CA 1
ATOM 1409 C C . ILE A 1 188 ? 7.965 -10.306 -8.818 1.00 93.19 188 ILE A C 1
ATOM 1411 O O . ILE A 1 188 ? 7.863 -10.826 -9.926 1.00 93.19 188 ILE A O 1
ATOM 1415 N N . CYS A 1 189 ? 7.209 -9.269 -8.445 1.00 90.62 189 CYS A N 1
ATOM 1416 C CA . CYS A 1 189 ? 6.186 -8.676 -9.306 1.00 90.62 189 CYS A CA 1
ATOM 1417 C C . CYS A 1 189 ? 6.777 -8.164 -10.628 1.00 90.62 189 CYS A C 1
ATOM 1419 O O . CYS A 1 189 ? 6.310 -8.541 -11.703 1.00 90.62 189 CYS A O 1
ATOM 1421 N N . TRP A 1 190 ? 7.847 -7.366 -10.562 1.00 87.44 190 TRP A N 1
ATOM 1422 C CA . TRP A 1 190 ? 8.507 -6.832 -11.755 1.00 87.44 190 TRP A CA 1
ATOM 1423 C C . TRP A 1 190 ? 9.203 -7.912 -12.584 1.00 87.44 190 TRP A C 1
ATOM 1425 O O . TRP A 1 190 ? 9.100 -7.896 -13.809 1.00 87.44 190 TRP A O 1
ATOM 1435 N N . LEU A 1 191 ? 9.853 -8.878 -11.932 1.00 88.88 191 LEU A N 1
ATOM 1436 C CA . LEU A 1 191 ? 10.467 -10.021 -12.607 1.00 88.88 191 LEU A CA 1
ATOM 1437 C C . LEU A 1 191 ? 9.426 -10.850 -13.368 1.00 88.88 191 LEU A C 1
ATOM 1439 O O . LEU A 1 191 ? 9.618 -11.202 -14.531 1.00 88.88 191 LEU A O 1
ATOM 1443 N N . THR A 1 192 ? 8.299 -11.135 -12.720 1.00 89.38 192 THR A N 1
ATOM 1444 C CA . THR A 1 192 ? 7.188 -11.870 -13.328 1.00 89.38 192 THR A CA 1
ATOM 1445 C C . THR A 1 192 ? 6.625 -11.072 -14.498 1.00 89.38 192 THR A C 1
ATOM 1447 O O . THR A 1 192 ? 6.514 -11.587 -15.603 1.00 89.38 192 THR A O 1
ATOM 1450 N N . TYR A 1 193 ? 6.347 -9.784 -14.306 1.00 86.75 193 TYR A N 1
ATOM 1451 C CA . TYR A 1 193 ? 5.845 -8.932 -15.378 1.00 86.75 193 TYR A CA 1
ATOM 1452 C C . TYR A 1 193 ? 6.760 -8.943 -16.611 1.00 86.75 193 TYR A C 1
ATOM 1454 O O . TYR A 1 193 ? 6.280 -9.131 -17.728 1.00 86.75 193 TYR A O 1
ATOM 1462 N N . GLU A 1 194 ? 8.073 -8.795 -16.420 1.00 84.38 194 GLU A N 1
ATOM 1463 C CA . GLU A 1 194 ? 9.017 -8.710 -17.534 1.00 84.38 194 GLU A CA 1
ATOM 1464 C C . GLU A 1 194 ? 9.233 -10.064 -18.224 1.00 84.38 194 GLU A C 1
ATOM 1466 O O . GLU A 1 194 ? 9.266 -10.121 -19.453 1.00 84.38 194 GLU A O 1
ATOM 1471 N N . THR A 1 195 ? 9.284 -11.166 -17.468 1.00 86.62 195 THR A N 1
ATOM 1472 C CA . THR A 1 195 ? 9.390 -12.519 -18.048 1.00 86.62 195 THR A CA 1
ATOM 1473 C C . THR A 1 195 ? 8.151 -12.880 -18.866 1.00 86.62 195 THR A C 1
ATOM 1475 O O . THR A 1 195 ? 8.280 -13.337 -20.001 1.00 86.62 195 THR A O 1
ATOM 1478 N N . PHE A 1 196 ? 6.949 -12.603 -18.353 1.00 87.62 196 PHE A N 1
ATOM 1479 C CA . PHE A 1 196 ? 5.702 -12.830 -19.088 1.00 87.62 196 PHE A CA 1
ATOM 1480 C C . PHE A 1 196 ? 5.577 -11.919 -20.309 1.00 87.62 196 PHE A C 1
ATOM 1482 O O . PHE A 1 196 ? 5.196 -12.376 -21.388 1.00 87.62 196 PHE A O 1
ATOM 1489 N N . LYS A 1 197 ? 5.932 -10.638 -20.174 1.00 83.00 197 LYS A N 1
ATOM 1490 C CA . LYS A 1 197 ? 5.953 -9.693 -21.293 1.00 83.00 197 LYS A CA 1
ATOM 1491 C C . LYS A 1 197 ? 6.922 -10.141 -22.384 1.00 83.00 197 LYS A C 1
ATOM 1493 O O . LYS A 1 197 ? 6.589 -10.006 -23.556 1.00 83.00 197 LYS A O 1
ATOM 1498 N N . HIS A 1 198 ? 8.081 -10.692 -22.032 1.00 82.12 198 HIS A N 1
ATOM 1499 C CA . HIS A 1 198 ? 9.033 -11.217 -23.007 1.00 82.12 198 HIS A CA 1
ATOM 1500 C C . HIS A 1 198 ? 8.546 -12.515 -23.659 1.00 82.12 198 HIS A C 1
ATOM 1502 O O . HIS A 1 198 ? 8.615 -12.639 -24.877 1.00 82.12 198 HIS A O 1
ATOM 1508 N N . ALA A 1 199 ? 7.971 -13.439 -22.885 1.00 86.69 199 ALA A N 1
ATOM 1509 C CA . ALA A 1 199 ? 7.415 -14.687 -23.407 1.00 86.69 199 ALA A CA 1
ATOM 1510 C C . ALA A 1 199 ? 6.254 -14.447 -24.391 1.00 86.69 199 ALA A C 1
ATOM 1512 O O . ALA A 1 199 ? 6.192 -15.070 -25.448 1.00 86.69 199 ALA A O 1
ATOM 1513 N N . LEU A 1 200 ? 5.352 -13.511 -24.074 1.00 85.00 200 LEU A N 1
ATOM 1514 C CA . LEU A 1 200 ? 4.220 -13.151 -24.935 1.00 85.00 200 LEU A CA 1
ATOM 1515 C C . LEU A 1 200 ? 4.628 -12.196 -26.068 1.00 85.00 200 LEU A C 1
ATOM 1517 O O . LEU A 1 200 ? 4.119 -12.293 -27.184 1.00 85.00 200 LEU A O 1
ATOM 1521 N N . GLY A 1 201 ? 5.559 -11.281 -25.796 1.00 68.69 201 GLY A N 1
ATOM 1522 C CA . GLY A 1 201 ? 6.097 -10.322 -26.760 1.00 68.69 201 GLY A CA 1
ATOM 1523 C C . GLY A 1 201 ? 6.979 -10.975 -27.821 1.00 68.69 201 GLY A C 1
ATOM 1524 O O . GLY A 1 201 ? 6.916 -10.573 -28.977 1.00 68.69 201 GLY A O 1
ATOM 1525 N N . GLY A 1 202 ? 7.709 -12.041 -27.479 1.00 54.44 202 GLY A N 1
ATOM 1526 C CA . GLY A 1 202 ? 8.511 -12.826 -28.422 1.00 54.44 202 GLY A CA 1
ATOM 1527 C C . GLY A 1 202 ? 7.688 -13.510 -29.521 1.00 54.44 202 GLY A C 1
ATOM 1528 O O . GLY A 1 202 ? 8.200 -13.728 -30.611 1.00 54.44 202 GLY A O 1
ATOM 1529 N N . ALA A 1 203 ? 6.397 -13.773 -29.284 1.00 49.91 203 ALA A N 1
ATOM 1530 C CA . ALA A 1 203 ? 5.478 -14.296 -30.300 1.00 49.91 203 ALA A CA 1
ATOM 1531 C C . ALA A 1 203 ? 4.689 -13.197 -31.048 1.00 49.91 203 ALA A C 1
ATOM 1533 O O . ALA A 1 203 ? 4.110 -13.460 -32.102 1.00 49.91 203 ALA A O 1
ATOM 1534 N N . ALA A 1 204 ? 4.630 -11.969 -30.515 1.00 48.22 204 ALA A N 1
ATOM 1535 C CA . ALA A 1 204 ? 3.719 -10.923 -30.991 1.00 48.22 204 ALA A CA 1
ATOM 1536 C C . ALA A 1 204 ? 4.402 -9.684 -31.602 1.00 48.22 204 ALA A C 1
ATOM 1538 O O . ALA A 1 204 ? 3.768 -9.008 -32.417 1.00 48.22 204 ALA A O 1
ATOM 1539 N N . ASP A 1 205 ? 5.658 -9.377 -31.254 1.00 48.00 205 ASP A N 1
ATOM 1540 C CA . ASP A 1 205 ? 6.346 -8.173 -31.752 1.00 48.00 205 ASP A CA 1
ATOM 1541 C C . ASP A 1 205 ? 6.927 -8.344 -33.170 1.00 48.00 205 ASP A C 1
ATOM 1543 O O . ASP A 1 205 ? 7.035 -7.345 -33.882 1.00 48.00 205 ASP A O 1
ATOM 1547 N N . ASP A 1 206 ? 7.200 -9.574 -33.633 1.00 44.31 206 ASP A N 1
ATOM 1548 C CA . ASP A 1 206 ? 7.736 -9.809 -34.991 1.00 44.31 206 ASP A CA 1
ATOM 1549 C C . ASP A 1 206 ? 6.632 -9.873 -36.070 1.00 44.31 206 ASP A C 1
ATOM 1551 O O . ASP A 1 206 ? 6.808 -9.445 -37.208 1.00 44.31 206 ASP A O 1
ATOM 1555 N N . ALA A 1 207 ? 5.418 -10.303 -35.702 1.00 43.88 207 ALA A N 1
ATOM 1556 C CA . ALA A 1 207 ? 4.303 -10.442 -36.646 1.00 43.88 207 ALA A CA 1
ATOM 1557 C C . ALA A 1 207 ? 3.371 -9.213 -36.724 1.00 43.88 207 ALA A C 1
ATOM 1559 O O . ALA A 1 207 ? 2.505 -9.149 -37.600 1.00 43.88 207 ALA A O 1
ATOM 1560 N N . ARG A 1 208 ? 3.481 -8.238 -35.803 1.00 42.78 208 ARG A N 1
ATOM 1561 C CA . ARG A 1 208 ? 2.451 -7.189 -35.638 1.00 42.78 208 ARG A CA 1
ATOM 1562 C C . ARG A 1 208 ? 2.952 -5.757 -35.464 1.00 42.78 208 ARG A C 1
ATOM 1564 O O . ARG A 1 208 ? 2.153 -4.877 -35.134 1.00 42.78 208 ARG A O 1
ATOM 1571 N N . ARG A 1 209 ? 4.215 -5.473 -35.792 1.00 38.00 209 ARG A N 1
ATOM 1572 C CA . ARG A 1 209 ? 4.659 -4.106 -36.102 1.00 38.00 209 ARG A CA 1
ATOM 1573 C C . ARG A 1 209 ? 4.930 -3.943 -37.600 1.00 38.00 209 ARG A C 1
ATOM 1575 O O . ARG A 1 209 ? 6.086 -3.801 -37.993 1.00 38.00 209 ARG A O 1
ATOM 1582 N N . PRO A 1 210 ? 3.902 -3.771 -38.460 1.00 35.16 210 PRO A N 1
ATOM 1583 C CA . PRO A 1 210 ? 4.119 -2.788 -39.506 1.00 35.16 210 PRO A CA 1
ATOM 1584 C C . PRO A 1 210 ? 4.496 -1.506 -38.765 1.00 35.16 210 PRO A C 1
ATOM 1586 O O . PRO A 1 210 ? 3.877 -1.186 -37.746 1.00 35.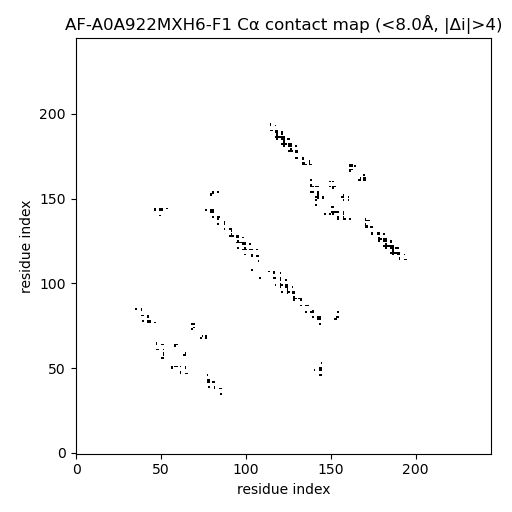16 210 PRO A O 1
ATOM 1589 N N . ARG A 1 211 ? 5.531 -0.804 -39.229 1.00 42.84 211 ARG A N 1
ATOM 1590 C CA . ARG A 1 211 ? 5.835 0.572 -38.831 1.00 42.84 211 ARG A CA 1
ATOM 1591 C C . ARG A 1 211 ? 4.569 1.408 -39.039 1.00 42.84 211 ARG A C 1
ATOM 1593 O O . ARG A 1 211 ? 4.415 2.065 -40.064 1.00 42.84 211 ARG A O 1
ATOM 1600 N N . ARG A 1 212 ? 3.618 1.348 -38.105 1.00 37.00 212 ARG A N 1
ATOM 1601 C CA . ARG A 1 212 ? 2.428 2.178 -38.087 1.00 37.00 212 ARG A CA 1
ATOM 1602 C C . ARG A 1 212 ? 2.971 3.549 -37.747 1.00 37.00 212 ARG A C 1
ATOM 1604 O O . ARG A 1 212 ? 3.087 3.927 -36.586 1.00 37.00 212 ARG A O 1
ATOM 1611 N N . ARG A 1 213 ? 3.351 4.279 -38.801 1.00 36.59 213 ARG A N 1
ATOM 1612 C CA . ARG A 1 213 ? 3.123 5.714 -38.867 1.00 36.59 213 ARG A CA 1
ATOM 1613 C C . ARG A 1 213 ? 1.699 5.883 -38.371 1.00 36.59 213 ARG A C 1
ATOM 1615 O O . ARG A 1 213 ? 0.756 5.582 -39.099 1.00 36.59 213 ARG A O 1
ATOM 1622 N N . TRP A 1 214 ? 1.545 6.271 -37.114 1.00 29.06 214 TRP A N 1
ATOM 1623 C CA . TRP A 1 214 ? 0.312 6.904 -36.701 1.00 29.06 214 TRP A CA 1
ATOM 1624 C C . TRP A 1 214 ? 0.065 7.996 -37.743 1.00 29.06 214 TRP A C 1
ATOM 1626 O O . TRP A 1 214 ? 0.990 8.783 -37.988 1.00 29.06 214 TRP A O 1
ATOM 1636 N N . PRO A 1 215 ? -1.077 8.002 -38.458 1.00 32.53 215 PRO A N 1
ATOM 1637 C CA . PRO A 1 215 ? -1.416 9.171 -39.241 1.00 32.53 215 PRO A CA 1
ATOM 1638 C C . PRO A 1 215 ? -1.364 10.320 -38.245 1.00 32.53 215 PRO A C 1
ATOM 1640 O O . PRO A 1 215 ? -2.055 10.283 -37.227 1.00 32.53 215 PRO A O 1
ATOM 1643 N N . ALA A 1 216 ? -0.443 11.258 -38.479 1.00 40.69 216 ALA A N 1
ATOM 1644 C CA . ALA A 1 216 ? -0.325 12.433 -37.642 1.00 40.69 216 ALA A CA 1
ATOM 1645 C C . ALA A 1 216 ? -1.743 12.993 -37.472 1.00 40.69 216 ALA A C 1
ATOM 1647 O O . ALA A 1 216 ? -2.446 13.112 -38.489 1.00 40.69 216 ALA A O 1
ATOM 1648 N N . PRO A 1 217 ? -2.205 13.275 -36.238 1.00 37.88 217 PRO A N 1
ATOM 1649 C CA . PRO A 1 217 ? -3.453 13.995 -36.080 1.00 37.88 217 PRO A CA 1
ATOM 1650 C C . PRO A 1 217 ? -3.324 15.231 -36.965 1.00 37.88 217 PRO A C 1
ATOM 1652 O O . PRO A 1 217 ? -2.315 15.937 -36.901 1.00 37.88 217 PRO A O 1
ATOM 1655 N N . ARG A 1 218 ? -4.269 15.414 -37.894 1.00 35.03 218 ARG A N 1
ATOM 1656 C CA . ARG A 1 218 ? -4.278 16.582 -38.772 1.00 35.03 218 ARG A CA 1
ATOM 1657 C C . ARG A 1 218 ? -4.355 17.790 -37.849 1.00 35.03 218 ARG A C 1
ATOM 1659 O O . ARG A 1 218 ? -5.424 18.104 -37.338 1.00 35.03 218 ARG A O 1
ATOM 1666 N N . CYS A 1 219 ? -3.214 18.419 -37.587 1.00 36.38 219 CYS A N 1
ATOM 1667 C CA . CYS A 1 219 ? -3.150 19.688 -36.893 1.00 36.38 219 CYS A CA 1
ATOM 1668 C C . CYS A 1 219 ? -3.935 20.681 -37.750 1.00 36.38 219 CYS A C 1
ATOM 1670 O O . CYS A 1 219 ? -3.421 21.193 -38.739 1.00 36.38 219 CYS A O 1
ATOM 1672 N N . ALA A 1 220 ? -5.195 20.925 -37.395 1.00 37.28 220 ALA A N 1
ATOM 1673 C CA . ALA A 1 220 ? -6.054 21.933 -38.008 1.00 37.28 220 ALA A CA 1
ATOM 1674 C C . ALA A 1 220 ? -5.692 23.351 -37.526 1.00 37.28 220 ALA A C 1
ATOM 1676 O O . ALA A 1 220 ? -6.562 24.194 -37.344 1.00 37.28 220 ALA A O 1
ATOM 1677 N N . TRP A 1 221 ? -4.405 23.611 -37.301 1.00 32.06 221 TRP A N 1
ATOM 1678 C CA . TRP A 1 221 ? -3.897 24.937 -36.987 1.00 32.06 221 TRP A CA 1
ATOM 1679 C C . TRP A 1 221 ? -2.920 25.329 -38.091 1.00 32.06 221 TRP A C 1
ATOM 1681 O O . TRP A 1 221 ? -1.913 24.634 -38.268 1.00 32.06 221 TRP A O 1
ATOM 1691 N N . PRO A 1 222 ? -3.207 26.390 -38.868 1.00 32.84 222 PRO A N 1
ATOM 1692 C CA . PRO A 1 222 ? -2.254 26.872 -39.849 1.00 32.84 222 PRO A CA 1
ATOM 1693 C C . PRO A 1 222 ? -0.963 27.258 -39.108 1.00 32.84 222 PRO A C 1
ATOM 1695 O O . PRO A 1 222 ? -1.034 27.877 -38.041 1.00 32.84 222 PRO A O 1
ATOM 1698 N N . PRO A 1 223 ? 0.219 26.872 -39.616 1.00 38.88 223 PRO A N 1
ATOM 1699 C CA . PRO A 1 223 ? 1.475 27.275 -39.003 1.00 38.88 223 PRO A CA 1
ATOM 1700 C C . PRO A 1 223 ? 1.558 28.810 -38.977 1.00 38.88 223 PRO A C 1
ATOM 1702 O O . PRO A 1 223 ? 1.080 29.453 -39.919 1.00 38.88 223 PRO A O 1
ATOM 1705 N N . PRO A 1 224 ? 2.172 29.423 -37.946 1.00 39.06 224 PRO A N 1
ATOM 1706 C CA . PRO A 1 224 ? 2.454 30.848 -37.983 1.00 39.06 224 PRO A CA 1
ATOM 1707 C C . PRO A 1 224 ? 3.293 31.113 -39.231 1.00 39.06 224 PRO A C 1
ATOM 1709 O O . PRO A 1 224 ? 4.356 30.523 -39.427 1.00 39.06 224 PRO A O 1
ATOM 1712 N N . THR A 1 225 ? 2.771 31.954 -40.119 1.00 37.78 225 THR A N 1
ATOM 1713 C CA . THR A 1 225 ? 3.427 32.348 -41.360 1.00 37.78 225 THR A CA 1
ATOM 1714 C C . THR A 1 225 ? 4.815 32.901 -41.044 1.00 37.78 225 THR A C 1
ATOM 1716 O O . THR A 1 225 ? 4.946 34.040 -40.594 1.00 37.78 225 THR A O 1
ATOM 1719 N N . CYS A 1 226 ? 5.863 32.113 -41.290 1.00 35.06 226 CYS A N 1
ATOM 1720 C CA . CYS A 1 226 ? 7.224 32.624 -41.387 1.00 35.06 226 CYS A CA 1
ATOM 1721 C C . CYS A 1 226 ? 7.265 33.577 -42.586 1.00 35.06 226 CYS A C 1
ATOM 1723 O O . CYS A 1 226 ? 7.396 33.142 -43.729 1.00 35.06 226 CYS A O 1
ATOM 1725 N N . ARG A 1 227 ? 7.124 34.887 -42.345 1.00 31.02 227 ARG A N 1
ATOM 1726 C CA . ARG A 1 227 ? 7.425 35.897 -43.365 1.00 31.02 227 ARG A CA 1
ATOM 1727 C C . ARG A 1 227 ? 8.908 35.767 -43.736 1.00 31.02 227 ARG A C 1
ATOM 1729 O O . ARG A 1 227 ? 9.751 35.895 -42.845 1.00 31.02 227 ARG A O 1
ATOM 1736 N N . PRO A 1 228 ? 9.263 35.551 -45.012 1.00 35.56 228 PRO A N 1
ATOM 1737 C CA . PRO A 1 228 ? 10.653 35.604 -45.428 1.00 35.56 228 PRO A CA 1
ATOM 1738 C C . PRO A 1 228 ? 11.168 37.034 -45.235 1.00 35.56 228 PRO A C 1
ATOM 1740 O O . PRO A 1 228 ? 10.562 38.006 -45.693 1.00 35.56 228 PRO A O 1
ATOM 1743 N N . ARG A 1 229 ? 12.289 37.166 -44.524 1.00 34.31 229 ARG A N 1
ATOM 1744 C CA . ARG A 1 229 ? 13.030 38.423 -44.393 1.00 34.31 229 ARG A CA 1
ATOM 1745 C C . ARG A 1 229 ? 13.496 38.811 -45.803 1.00 34.31 229 ARG A C 1
ATOM 1747 O O . ARG A 1 229 ? 14.309 38.097 -46.386 1.00 34.31 229 ARG A O 1
ATOM 1754 N N . ARG A 1 230 ? 12.936 39.882 -46.381 1.00 33.47 230 ARG A N 1
ATOM 1755 C CA . ARG A 1 230 ? 13.366 40.396 -47.693 1.00 33.47 230 ARG A CA 1
ATOM 1756 C C . ARG A 1 230 ? 14.870 40.718 -47.642 1.00 33.47 230 ARG A C 1
ATOM 1758 O O . ARG A 1 230 ? 15.290 41.393 -46.699 1.00 33.47 230 ARG A O 1
ATOM 1765 N N . PRO A 1 231 ? 15.678 40.281 -48.620 1.00 40.72 231 PRO A N 1
ATOM 1766 C CA . PRO A 1 231 ? 17.040 40.767 -48.767 1.00 40.72 231 PRO A CA 1
ATOM 1767 C C . PRO A 1 231 ? 16.979 42.164 -49.397 1.00 40.72 231 PRO A C 1
ATOM 1769 O O . PRO A 1 231 ? 16.457 42.321 -50.496 1.00 40.72 231 PRO A O 1
ATOM 1772 N N . GLY A 1 232 ? 17.475 43.178 -48.689 1.00 46.22 232 GLY A N 1
ATOM 1773 C CA . GLY A 1 232 ? 17.615 44.535 -49.225 1.00 46.22 232 GLY A CA 1
ATOM 1774 C C . GLY A 1 232 ? 16.960 45.613 -48.368 1.00 46.22 232 GLY A C 1
ATOM 1775 O O . GLY A 1 232 ? 15.843 46.039 -48.640 1.00 46.22 232 GLY A O 1
ATOM 1776 N N . ALA A 1 233 ? 17.687 46.079 -47.356 1.00 36.50 233 ALA A N 1
ATOM 1777 C CA . ALA A 1 233 ? 17.580 47.440 -46.843 1.00 36.50 233 ALA A CA 1
ATOM 1778 C C . ALA A 1 233 ? 18.925 47.779 -46.193 1.00 36.50 233 ALA A C 1
ATOM 1780 O O . ALA A 1 233 ? 19.272 47.247 -45.139 1.00 36.50 233 ALA A O 1
ATOM 1781 N N . ALA A 1 234 ? 19.717 48.594 -46.888 1.00 41.66 234 ALA A N 1
ATOM 1782 C CA . ALA A 1 234 ? 20.947 49.170 -46.374 1.00 41.66 234 ALA A CA 1
ATOM 1783 C C . ALA A 1 234 ? 20.637 49.992 -45.111 1.00 41.66 234 ALA A C 1
ATOM 1785 O O . ALA A 1 234 ? 19.783 50.875 -45.141 1.00 41.66 234 ALA A O 1
ATOM 1786 N N . GLY A 1 235 ? 21.311 49.678 -44.003 1.00 34.44 235 GLY A N 1
ATOM 1787 C CA . GLY A 1 235 ? 21.327 50.508 -42.798 1.00 34.44 235 GLY A CA 1
ATOM 1788 C C . GLY A 1 235 ? 22.526 51.469 -42.825 1.00 34.44 235 GLY A C 1
ATOM 1789 O O . GLY A 1 235 ? 23.550 51.115 -43.415 1.00 34.44 235 GLY A O 1
ATOM 1790 N N . PRO A 1 236 ? 22.432 52.676 -42.238 1.00 37.47 236 PRO A N 1
ATOM 1791 C CA . PRO A 1 236 ? 23.365 53.769 -42.504 1.00 37.47 236 PRO A CA 1
ATOM 1792 C C . PRO A 1 236 ? 24.747 53.571 -41.868 1.00 37.47 236 PRO A C 1
ATOM 1794 O O . PRO A 1 236 ? 24.893 52.976 -40.803 1.00 37.47 236 PRO A O 1
ATOM 1797 N N . GLN A 1 237 ? 25.744 54.142 -42.544 1.00 37.53 237 GLN A N 1
ATOM 1798 C CA . GLN A 1 237 ? 27.159 54.223 -42.184 1.00 37.53 237 GLN A CA 1
ATOM 1799 C C . GLN A 1 237 ? 27.401 54.655 -40.728 1.00 37.53 237 GLN A C 1
ATOM 1801 O O . GLN A 1 237 ? 26.947 55.712 -40.287 1.00 37.53 237 GLN A O 1
ATOM 1806 N N . ALA A 1 238 ? 28.217 53.873 -40.020 1.00 36.72 238 ALA A N 1
ATOM 1807 C CA . ALA A 1 238 ? 28.813 54.250 -38.747 1.00 36.72 238 ALA A CA 1
ATOM 1808 C C . ALA A 1 238 ? 29.787 55.428 -38.946 1.00 36.72 238 ALA A C 1
ATOM 1810 O O . ALA A 1 238 ? 30.869 55.267 -39.513 1.00 36.72 238 ALA A O 1
ATOM 1811 N N . ARG A 1 239 ? 29.411 56.623 -38.475 1.00 36.03 239 ARG A N 1
ATOM 1812 C CA . ARG A 1 239 ? 30.329 57.761 -38.331 1.00 36.03 239 ARG A CA 1
ATOM 1813 C C . ARG A 1 239 ? 31.203 57.549 -37.090 1.00 36.03 239 ARG A C 1
ATOM 1815 O O . ARG A 1 239 ? 30.691 57.453 -35.980 1.00 36.03 239 ARG A O 1
ATOM 1822 N N . ARG A 1 240 ? 32.523 57.499 -37.288 1.00 39.22 240 ARG A N 1
ATOM 1823 C CA . ARG A 1 240 ? 33.537 57.653 -36.230 1.00 39.22 240 ARG A CA 1
ATOM 1824 C C . ARG A 1 240 ? 33.503 59.092 -35.687 1.00 39.22 240 ARG A C 1
ATOM 1826 O O . ARG A 1 240 ? 33.459 60.005 -36.511 1.00 39.22 240 ARG A O 1
ATOM 1833 N N . PRO A 1 241 ? 33.630 59.334 -34.373 1.00 40.94 241 PRO A N 1
ATOM 1834 C CA . PRO A 1 241 ? 34.131 60.605 -33.880 1.00 40.94 241 PRO A CA 1
ATOM 1835 C C . PRO A 1 241 ? 35.662 60.583 -33.800 1.00 40.94 241 PRO A C 1
ATOM 1837 O O . PRO A 1 241 ? 36.274 59.640 -33.298 1.00 40.94 241 PRO A O 1
ATOM 1840 N N . ALA A 1 242 ? 36.249 61.638 -34.363 1.00 39.31 242 ALA A N 1
ATOM 1841 C CA . ALA A 1 242 ? 37.647 62.018 -34.255 1.00 39.31 242 ALA A CA 1
ATOM 1842 C C . ALA A 1 242 ? 37.969 62.552 -32.845 1.00 39.31 242 ALA A C 1
ATOM 1844 O O . ALA A 1 242 ? 37.067 62.843 -32.062 1.00 39.31 242 ALA A O 1
ATOM 1845 N N . GLY A 1 243 ? 39.266 62.638 -32.545 1.00 34.84 243 GLY A N 1
ATOM 1846 C CA . GLY A 1 243 ? 39.826 62.853 -31.215 1.00 34.84 243 GLY A CA 1
ATOM 1847 C C . GLY A 1 243 ? 39.357 64.095 -30.453 1.00 34.84 243 GLY A C 1
ATOM 1848 O O . GLY A 1 243 ? 38.975 65.115 -31.025 1.00 34.84 243 GLY A O 1
ATOM 1849 N N . ALA A 1 244 ? 39.472 63.984 -29.131 1.00 40.56 244 ALA A N 1
ATOM 1850 C CA . ALA A 1 244 ? 39.547 65.102 -28.208 1.00 40.56 244 ALA A CA 1
ATOM 1851 C C . ALA A 1 244 ? 40.998 65.228 -27.714 1.00 40.56 244 ALA A C 1
ATOM 1853 O O . ALA A 1 244 ? 41.710 64.228 -27.612 1.00 40.56 244 ALA A O 1
ATOM 1854 N N . ARG A 1 245 ? 41.385 66.488 -27.531 1.00 42.12 245 ARG A N 1
ATOM 1855 C CA . ARG A 1 245 ? 42.709 67.040 -27.222 1.00 42.12 245 ARG A CA 1
ATOM 1856 C C . ARG A 1 245 ? 43.295 66.573 -25.897 1.00 42.12 245 ARG A C 1
ATOM 1858 O O . ARG A 1 245 ? 42.495 66.266 -24.990 1.00 42.12 245 ARG A O 1
#

pLDDT: mean 73.65, std 22.12, range [27.17, 93.94]

InterPro domains:
  IPR018108 Mitochondrial carrier protein, transmembrane region [PF00153] (29-107)
  IPR018108 Mitochondrial carrier protein, transmembrane region [PF00153] (114-201)
  IPR018108 Mitochondrial carrier protein, transmembrane region [PS50920] (22-106)
  IPR018108 Mitochondrial carrier protein, transmembrane region [PS50920] (113-199)
  IPR023395 Mitochondrial carrier protein domain superfamily [G3DSA:1.50.40.10] (26-221)
  IPR023395 Mitochondrial carrier protein domain superfamily [SSF103506] (27-195)

Nearest PDB structures (foldseek):
  4c9j-assembly1_A  TM=7.491E-01  e=1.806E-03  Saccharomyces cerevisiae
  4c9q-assembly2_B  TM=7.450E-01  e=2.588E-03  Saccharomyces cerevisiae
  4c9g-assembly1_A  TM=6.833E-01  e=2.162E-03  Saccharomyces cerevisiae
  4c9h-assembly1_A  TM=7.434E-01  e=3.881E-03  Saccharomyces cerevisiae
  4c9h-assembly2_B  TM=7.726E-01  e=9.988E-03  Saccharomyces cerevisiae

Organism: Spodoptera exigua (NCBI:txid7107)

Mean predicted aligned error: 14.35 Å

Sequence (245 aa):
MFRPRCLPEAQLNVCTKRADWSCGRVAGLSGCIASLVHDAVSNPAEVVKQRMQMLQSPYRGVWECARHVYRSEGARAFYRSYGTQVAMNVPFQALHFATYEACTARLNPARAYDPLAHALAGAAGGALAAAATTPLDVCKTVLNTQERAARADGLLDAAAAVLRASGPRGFFRGLQARVLYQMPAAAICWLTYETFKHALGGAADDARRPRRRWPAPRCAWPPPTCRPRRPGAAGPQARRPAGAR

Solvent-accessible surface area (backbone atoms only — not comparable to full-atom values): 14183 Å² total; per-residue (Å²): 141,82,81,82,80,79,76,68,71,74,60,55,64,60,53,62,74,69,68,51,72,67,58,52,48,54,54,49,50,50,51,52,52,51,50,52,54,49,48,66,67,46,36,46,58,51,35,45,50,50,40,55,70,40,98,81,42,92,54,92,44,73,67,56,40,47,53,46,46,45,73,76,65,30,75,61,59,47,51,54,40,50,66,52,50,59,67,45,50,56,57,34,51,50,40,23,52,54,39,23,51,56,38,32,56,68,72,42,73,82,70,63,98,49,56,63,49,45,14,52,14,26,17,52,7,28,28,52,18,44,56,72,41,30,48,58,48,48,28,40,48,45,44,48,50,46,51,96,91,44,84,38,82,42,66,68,47,21,45,50,45,41,40,72,75,52,34,81,65,40,37,56,66,60,42,67,63,47,27,66,52,34,22,58,54,28,18,51,52,39,29,50,52,47,51,51,49,46,64,55,38,71,72,45,58,83,81,65,60,71,86,72,72,68,76,71,78,79,72,90,61,82,74,84,80,80,73,79,79,77,90,83,78,92,75,84,84,87,79,80,84,78,88,81,133

Secondary structure (DSSP, 8-state):
--PPPPPPTHHHHHHHTTS-HHHHHHHHHHHHHHHHHHHHHHHHHHHHHHHHTSTT---SSHHHHHHHHHHHT-GGGGGTTHHHHHHHHHHHHHHHHHHHHHHHHHH-TT----HHHHHHHHHHHHHHHHHHHHHHHHHHHHHHH--TT---SSHHHHHHHHHHHH-GGGGGTTHHHHHHHHHHHHHHHHHHHHHHHHHHHHHHTTTS-----PPPP---SPPP------S--PPPP-PPPPP--